Protein AF-A0A380NGX8-F1 (afdb_monomer)

Mean predicted aligned error: 7.89 Å

Foldseek 3Di:
DDDDADPVRDPDPPQPDDPDQVSLVVVLQVLCLVCLVCVVVVVCVLCVNCVLVLLLVLLVLQVDDAAFEEEEEQCFLVSSVVSNCVVHVRYAYEYEHQHPSRLVNNCVVCVVVVRVVRYDYYHDDLLDDPAAFQQGLEYEYEAPQLSHSDNLSSLLSRLRNHHAQGKYKYKHFAQFDDPPVNVVVVCCLVPVQQVVLVVDPSNVNSVCPSSSRVPDDHPVVSQVSLVVSPFPPWDWDAPPRRRMIMIMGGNHDD

Structure (mmCIF, N/CA/C/O backbone):
data_AF-A0A380NGX8-F1
#
_entry.id   AF-A0A380NGX8-F1
#
loop_
_atom_site.group_PDB
_atom_site.id
_atom_site.type_symbol
_atom_site.label_atom_id
_atom_site.label_alt_id
_atom_site.label_comp_id
_atom_site.label_asym_id
_atom_site.label_entity_id
_atom_site.label_seq_id
_atom_site.pdbx_PDB_ins_code
_atom_site.Cartn_x
_atom_site.Cartn_y
_atom_site.Cartn_z
_atom_site.occupancy
_atom_site.B_iso_or_equiv
_atom_site.auth_seq_id
_atom_site.auth_comp_id
_atom_site.auth_asym_id
_atom_site.auth_atom_id
_atom_site.pdbx_PDB_model_num
ATOM 1 N N . MET A 1 1 ? -4.562 -2.027 -31.105 1.00 42.34 1 MET A N 1
ATOM 2 C CA . MET A 1 1 ? -3.102 -1.914 -31.342 1.00 42.34 1 MET A CA 1
ATOM 3 C C . MET A 1 1 ? -2.850 -1.505 -32.795 1.00 42.34 1 MET A C 1
ATOM 5 O O . MET A 1 1 ? -3.085 -2.309 -33.686 1.00 42.34 1 MET A O 1
ATOM 9 N N . ARG A 1 2 ? -2.456 -0.256 -33.082 1.00 28.25 2 ARG A N 1
ATOM 10 C CA . ARG A 1 2 ? -2.053 0.148 -34.446 1.00 28.25 2 ARG A CA 1
ATOM 11 C C . ARG A 1 2 ? -0.558 0.434 -34.462 1.00 28.25 2 ARG A C 1
ATOM 13 O O . ARG A 1 2 ? -0.107 1.405 -33.869 1.00 28.25 2 ARG A O 1
ATOM 20 N N . VAL A 1 3 ? 0.187 -0.416 -35.160 1.00 34.78 3 VAL A N 1
ATOM 21 C CA . VAL A 1 3 ? 1.610 -0.219 -35.437 1.00 34.78 3 VAL A CA 1
ATOM 22 C C . VAL A 1 3 ? 1.720 0.756 -36.609 1.00 34.78 3 VAL A C 1
ATOM 24 O O . VAL A 1 3 ? 1.365 0.406 -37.732 1.00 34.78 3 VAL A O 1
ATOM 27 N N . LYS A 1 4 ? 2.194 1.982 -36.373 1.00 31.06 4 LYS A N 1
ATOM 28 C CA . LYS A 1 4 ? 2.715 2.837 -37.450 1.00 31.06 4 LYS A CA 1
ATOM 29 C C . LYS A 1 4 ? 4.237 2.720 -37.460 1.00 31.06 4 LYS A C 1
ATOM 31 O O . LYS A 1 4 ? 4.874 2.980 -36.442 1.00 31.06 4 LYS A O 1
ATOM 36 N N . LYS A 1 5 ? 4.788 2.297 -38.599 1.00 28.38 5 LYS A N 1
ATOM 37 C CA . LYS A 1 5 ? 6.220 2.391 -38.908 1.00 28.38 5 LYS A CA 1
ATOM 38 C C . LYS A 1 5 ? 6.525 3.828 -39.339 1.00 28.38 5 LYS A C 1
ATOM 40 O O . LYS A 1 5 ? 5.707 4.430 -40.036 1.00 28.38 5 LYS A O 1
ATOM 45 N N . ASP A 1 6 ? 7.654 4.372 -38.905 1.00 38.38 6 ASP A N 1
ATOM 46 C CA . ASP A 1 6 ? 8.224 5.582 -39.496 1.00 38.38 6 ASP A CA 1
ATOM 47 C C . ASP A 1 6 ? 8.857 5.255 -40.862 1.00 38.38 6 ASP A C 1
ATOM 49 O O . ASP A 1 6 ? 9.043 4.088 -41.220 1.00 38.38 6 ASP A O 1
ATOM 53 N N . MET A 1 7 ? 9.115 6.291 -41.667 1.00 40.31 7 MET A N 1
ATOM 54 C CA . MET A 1 7 ? 9.531 6.137 -43.070 1.00 40.31 7 MET A CA 1
ATOM 55 C C . MET A 1 7 ? 10.942 5.546 -43.249 1.00 40.31 7 MET A C 1
ATOM 57 O O . MET A 1 7 ? 11.280 5.160 -44.363 1.00 40.31 7 MET A O 1
ATOM 61 N N . ASP A 1 8 ? 11.705 5.380 -42.162 1.00 39.06 8 ASP A N 1
ATOM 62 C CA . ASP A 1 8 ? 13.088 4.882 -42.182 1.00 39.06 8 ASP A CA 1
ATOM 63 C C . ASP A 1 8 ? 13.246 3.464 -41.596 1.00 39.06 8 ASP A C 1
ATOM 65 O O . ASP A 1 8 ? 14.358 2.948 -41.494 1.00 39.06 8 ASP A O 1
ATOM 69 N N . GLY A 1 9 ? 12.151 2.799 -41.202 1.00 36.56 9 GLY A N 1
ATOM 70 C CA . GLY A 1 9 ? 12.186 1.404 -40.740 1.00 36.56 9 GLY A CA 1
ATOM 71 C C . GLY A 1 9 ? 12.920 1.175 -39.412 1.00 36.56 9 GLY A C 1
ATOM 72 O O . GLY A 1 9 ? 13.161 0.022 -39.042 1.00 36.56 9 GLY A O 1
ATOM 73 N N . ASN A 1 10 ? 13.240 2.237 -38.670 1.00 30.58 10 ASN A N 1
ATOM 74 C CA . ASN A 1 10 ? 13.849 2.139 -37.352 1.00 30.58 10 ASN A CA 1
ATOM 75 C C . ASN A 1 10 ? 12.764 1.960 -36.287 1.00 30.58 10 ASN A C 1
ATOM 77 O O . ASN A 1 10 ? 11.750 2.646 -36.261 1.00 30.58 10 ASN A O 1
ATOM 81 N N . THR A 1 11 ? 12.967 1.023 -35.357 1.00 32.09 11 THR A N 1
ATOM 82 C CA . THR A 1 11 ? 12.031 0.832 -34.238 1.00 32.09 11 THR A CA 1
ATOM 83 C C . THR A 1 11 ? 12.257 1.937 -33.207 1.00 32.09 11 THR A C 1
ATOM 85 O O . THR A 1 11 ? 12.932 1.746 -32.195 1.00 32.09 11 THR A O 1
ATOM 88 N N . THR A 1 12 ? 11.734 3.129 -33.486 1.00 33.53 12 THR A N 1
ATOM 89 C CA . THR A 1 12 ? 11.674 4.238 -32.534 1.00 33.53 12 THR A CA 1
ATOM 90 C C . THR A 1 12 ? 10.955 3.753 -31.269 1.00 33.53 12 THR A C 1
ATOM 92 O O . THR A 1 12 ? 9.916 3.100 -31.380 1.00 33.53 12 THR A O 1
ATOM 95 N N . ARG A 1 13 ? 11.515 4.019 -30.070 1.00 44.06 13 ARG A N 1
ATOM 96 C CA . ARG A 1 13 ? 10.903 3.709 -28.755 1.00 44.06 13 ARG A CA 1
ATOM 97 C C . ARG A 1 13 ? 9.461 4.232 -28.751 1.00 44.06 13 ARG A C 1
ATOM 99 O O . ARG A 1 13 ? 9.234 5.406 -28.472 1.00 44.06 13 ARG A O 1
ATOM 106 N N . GLN A 1 14 ? 8.490 3.384 -29.082 1.00 40.91 14 GLN A N 1
ATOM 107 C CA . GLN A 1 14 ? 7.085 3.758 -29.027 1.00 40.91 14 GLN A CA 1
ATOM 108 C C . GLN A 1 14 ? 6.714 3.863 -27.553 1.00 40.91 14 GLN A C 1
ATOM 110 O O . GLN A 1 14 ? 6.656 2.866 -26.837 1.00 40.91 14 GLN A O 1
ATOM 115 N N . SER A 1 15 ? 6.499 5.089 -27.081 1.00 46.56 15 SER A N 1
ATOM 116 C CA . SER A 1 15 ? 5.863 5.323 -25.789 1.00 46.56 15 SER A CA 1
ATOM 117 C C . SER A 1 15 ? 4.512 4.595 -25.778 1.00 46.56 15 SER A C 1
ATOM 119 O O . SER A 1 15 ? 3.696 4.840 -26.665 1.00 46.56 15 SER A O 1
ATOM 121 N N . LEU A 1 16 ? 4.285 3.704 -24.807 1.00 58.69 16 LEU A N 1
ATOM 122 C CA . LEU A 1 16 ? 3.049 2.922 -24.651 1.00 58.69 16 LEU A CA 1
ATOM 123 C C . LEU A 1 16 ? 1.862 3.848 -24.340 1.00 58.69 16 LEU A C 1
ATOM 125 O O . LEU A 1 16 ? 1.558 4.054 -23.173 1.00 58.69 16 LEU A O 1
ATOM 129 N N . GLN A 1 17 ? 1.244 4.504 -25.316 1.00 59.59 17 GLN A N 1
ATOM 130 C CA . GLN A 1 17 ? 0.091 5.377 -25.062 1.00 59.59 17 GLN A CA 1
ATOM 131 C C . GLN A 1 17 ? -1.192 4.539 -24.998 1.00 59.59 17 GLN A C 1
ATOM 133 O O . GLN A 1 17 ? -1.495 3.820 -25.947 1.00 59.59 17 GLN A O 1
ATOM 138 N N . PHE A 1 18 ? -1.927 4.632 -23.886 1.00 70.94 18 PHE A N 1
ATOM 139 C CA . PHE A 1 18 ? -3.257 4.030 -23.736 1.00 70.94 18 PHE A CA 1
ATOM 140 C C . PHE A 1 18 ? -4.311 5.079 -24.062 1.00 70.94 18 PHE A C 1
ATOM 142 O O . PHE A 1 18 ? -4.169 6.235 -23.658 1.00 70.94 18 PHE A O 1
ATOM 149 N N . THR A 1 19 ? -5.350 4.692 -24.796 1.00 70.44 19 THR A N 1
ATOM 150 C CA . THR A 1 19 ? -6.418 5.617 -25.191 1.00 70.44 19 THR A CA 1
ATOM 151 C C . THR A 1 19 ? -7.544 5.695 -24.160 1.00 70.44 19 THR A C 1
ATOM 153 O O . THR A 1 19 ? -8.318 6.647 -24.192 1.00 70.44 19 THR A O 1
ATOM 156 N N . ASN A 1 20 ? -7.627 4.737 -23.226 1.00 78.19 20 ASN A N 1
ATOM 157 C CA . ASN A 1 20 ? -8.599 4.710 -22.126 1.00 78.19 20 ASN A CA 1
ATOM 158 C C . ASN A 1 20 ? -8.126 3.827 -20.942 1.00 78.19 20 ASN A C 1
ATOM 160 O O . ASN A 1 20 ? -7.087 3.167 -21.028 1.00 78.19 20 ASN A O 1
ATOM 164 N N . HIS A 1 21 ? -8.886 3.827 -19.835 1.00 77.94 21 HIS A N 1
ATOM 165 C CA . HIS A 1 21 ? -8.575 3.066 -18.613 1.00 77.94 21 HIS A CA 1
ATOM 166 C C . HIS A 1 21 ? -8.603 1.543 -18.820 1.00 77.94 21 HIS A C 1
ATOM 168 O O . HIS A 1 21 ? -7.659 0.874 -18.404 1.00 77.94 21 HIS A O 1
ATOM 174 N N . ALA A 1 22 ? -9.603 1.012 -19.531 1.00 72.81 22 ALA A N 1
ATOM 175 C CA . ALA A 1 22 ? -9.745 -0.427 -19.771 1.00 72.81 22 ALA A CA 1
ATOM 176 C C . ALA A 1 22 ? -8.555 -1.007 -20.559 1.00 72.81 22 ALA A C 1
ATOM 178 O O . ALA A 1 22 ? -8.059 -2.089 -20.258 1.00 72.81 22 ALA A O 1
ATOM 179 N N . GLU A 1 23 ? -8.026 -0.261 -21.535 1.00 77.06 23 GLU A N 1
ATOM 180 C CA . GLU A 1 23 ? -6.809 -0.657 -22.253 1.00 77.06 23 GLU A CA 1
ATOM 181 C C . GLU A 1 23 ? -5.588 -0.754 -21.331 1.00 77.06 23 GLU A C 1
ATOM 183 O O . GLU A 1 23 ? -4.744 -1.634 -21.520 1.00 77.06 23 GLU A O 1
ATOM 188 N N . LYS A 1 24 ? -5.479 0.141 -20.340 1.00 76.81 24 LYS A N 1
ATOM 189 C CA . LYS A 1 24 ? -4.392 0.110 -19.357 1.00 76.81 24 LYS A CA 1
ATOM 190 C C . LYS A 1 24 ? -4.545 -1.086 -18.416 1.00 76.81 24 LYS A C 1
ATOM 192 O O . LYS A 1 24 ? -3.556 -1.774 -18.190 1.00 76.81 24 LYS A O 1
ATOM 197 N N . GLU A 1 25 ? -5.750 -1.345 -17.909 1.00 73.62 25 GLU A N 1
ATOM 198 C CA . GLU A 1 25 ? -6.045 -2.484 -17.023 1.00 73.62 25 GLU A CA 1
ATOM 199 C C . GLU A 1 25 ? -5.664 -3.814 -17.674 1.00 73.62 25 GLU A C 1
ATOM 201 O O . GLU A 1 25 ? -4.831 -4.541 -17.136 1.00 73.62 25 GLU A O 1
ATOM 206 N N . VAL A 1 26 ? -6.180 -4.082 -18.879 1.00 74.75 26 VAL A N 1
ATOM 207 C CA . VAL A 1 26 ? -5.909 -5.326 -19.621 1.00 74.75 26 VAL A CA 1
ATOM 208 C C . VAL A 1 26 ? -4.412 -5.507 -19.886 1.00 74.75 26 VAL A C 1
ATOM 210 O O . VAL A 1 26 ? -3.875 -6.609 -19.765 1.00 74.75 26 VAL A O 1
ATOM 213 N N . PHE A 1 27 ? -3.708 -4.426 -20.235 1.00 78.00 27 PHE A N 1
ATOM 214 C CA . PHE A 1 27 ? -2.264 -4.479 -20.452 1.00 78.00 27 PHE A CA 1
ATOM 215 C C . PHE A 1 27 ? -1.500 -4.804 -19.164 1.00 78.00 27 PHE A C 1
ATOM 217 O O . PHE A 1 27 ? -0.620 -5.665 -19.168 1.00 78.00 27 PHE A O 1
ATOM 224 N N . VAL A 1 28 ? -1.831 -4.117 -18.069 1.00 71.38 28 VAL A N 1
ATOM 225 C CA . VAL A 1 28 ? -1.199 -4.315 -16.762 1.00 71.38 28 VAL A CA 1
ATOM 226 C C . VAL A 1 28 ? -1.439 -5.743 -16.265 1.00 71.38 28 VAL A C 1
ATOM 228 O O . VAL A 1 28 ? -0.487 -6.379 -15.814 1.00 71.38 28 VAL A O 1
ATOM 231 N N . GLN A 1 29 ? -2.651 -6.280 -16.440 1.00 69.44 29 GLN A N 1
ATOM 232 C CA . GLN A 1 29 ? -2.968 -7.680 -16.141 1.00 69.44 29 GLN A CA 1
ATOM 233 C C . GLN A 1 29 ? -2.038 -8.637 -16.876 1.00 69.44 29 GLN A C 1
ATOM 235 O O . GLN A 1 29 ? -1.355 -9.439 -16.246 1.00 69.44 29 GLN A O 1
ATOM 240 N N . GLY A 1 30 ? -1.928 -8.487 -18.198 1.00 67.19 30 GLY A N 1
ATOM 241 C CA . GLY A 1 30 ? -1.080 -9.352 -19.016 1.00 67.19 30 GLY A CA 1
ATOM 242 C C . GLY A 1 30 ? 0.399 -9.317 -18.618 1.00 67.19 30 GLY A C 1
ATOM 243 O O . GLY A 1 30 ? 1.061 -10.354 -18.644 1.00 67.19 30 GLY A O 1
ATOM 244 N N . VAL A 1 31 ? 0.921 -8.151 -18.215 1.00 68.44 31 VAL A N 1
ATOM 245 C CA . VAL A 1 31 ? 2.298 -8.032 -17.706 1.00 68.44 31 VAL A CA 1
ATOM 246 C C . VAL A 1 31 ? 2.466 -8.840 -16.419 1.00 68.44 31 VAL A C 1
ATOM 248 O O . VAL A 1 31 ? 3.409 -9.624 -16.312 1.00 68.44 31 VAL A O 1
ATOM 251 N N . PHE A 1 32 ? 1.556 -8.680 -15.455 1.00 66.12 32 PHE A N 1
ATOM 252 C CA . PHE A 1 32 ? 1.679 -9.322 -14.147 1.00 66.12 32 PHE A CA 1
ATOM 253 C C . PHE A 1 32 ? 1.454 -10.838 -14.188 1.00 66.12 32 PHE A C 1
ATOM 255 O O . PHE A 1 32 ? 2.245 -11.567 -13.585 1.00 66.12 32 PHE A O 1
ATOM 262 N N . SER A 1 33 ? 0.495 -11.327 -14.979 1.00 67.12 33 SER A N 1
ATOM 263 C CA . SER A 1 33 ? 0.278 -12.767 -15.175 1.00 67.12 33 SER A CA 1
ATOM 264 C C . SER A 1 33 ? 1.519 -13.472 -15.749 1.00 67.12 33 SER A C 1
ATOM 266 O O . SER A 1 33 ? 1.791 -14.624 -15.412 1.00 67.12 33 SER A O 1
ATOM 268 N N . HIS A 1 34 ? 2.320 -12.791 -16.580 1.00 64.88 34 HIS A N 1
ATOM 269 C CA . HIS A 1 34 ? 3.532 -13.372 -17.171 1.00 64.88 34 HIS A CA 1
ATOM 270 C C . HIS A 1 34 ? 4.723 -13.412 -16.196 1.00 64.88 34 HIS A C 1
ATOM 272 O O . HIS A 1 34 ? 5.494 -14.375 -16.199 1.00 64.88 34 HIS A O 1
ATOM 278 N N . ILE A 1 35 ? 4.860 -12.400 -15.330 1.00 65.25 35 ILE A N 1
ATOM 279 C CA . ILE A 1 35 ? 6.038 -12.248 -14.459 1.00 65.25 35 ILE A CA 1
ATOM 280 C C . ILE A 1 35 ? 5.866 -12.778 -13.043 1.00 65.25 35 ILE A C 1
ATOM 282 O O . ILE A 1 35 ? 6.865 -12.845 -12.329 1.00 65.25 35 ILE A O 1
ATOM 286 N N . ALA A 1 36 ? 4.658 -13.170 -12.628 1.00 62.22 36 ALA A N 1
ATOM 287 C CA . ALA A 1 36 ? 4.346 -13.556 -11.247 1.00 62.22 36 ALA A CA 1
ATOM 288 C C . ALA A 1 36 ? 5.400 -14.486 -10.605 1.00 62.22 36 ALA A C 1
ATOM 290 O O . ALA A 1 36 ? 5.815 -14.266 -9.470 1.00 62.22 36 ALA A O 1
ATOM 291 N N . LYS A 1 37 ? 5.925 -15.468 -11.358 1.00 63.38 37 LYS A N 1
ATOM 292 C CA . LYS A 1 37 ? 6.941 -16.426 -10.872 1.00 63.38 37 LYS A CA 1
ATOM 293 C C . LYS A 1 37 ? 8.317 -15.820 -10.566 1.00 63.38 37 LYS A C 1
ATOM 295 O O . LYS A 1 37 ? 9.030 -16.347 -9.720 1.00 63.38 37 LYS A O 1
ATOM 300 N N . HIS A 1 38 ? 8.719 -14.759 -11.264 1.00 64.56 38 HIS A N 1
ATOM 301 C CA . HIS A 1 38 ? 10.054 -14.149 -11.135 1.00 64.56 38 HIS A CA 1
ATOM 302 C C . HIS A 1 38 ? 10.003 -12.723 -10.571 1.00 64.56 38 HIS A C 1
ATOM 304 O O . HIS A 1 38 ? 11.049 -12.116 -10.335 1.00 64.56 38 HIS A O 1
ATOM 310 N N . TYR A 1 39 ? 8.797 -12.203 -10.339 1.00 65.69 39 TYR A N 1
ATOM 311 C CA . TYR A 1 39 ? 8.527 -10.834 -9.923 1.00 65.69 39 TYR A CA 1
ATOM 312 C C . TYR A 1 39 ? 9.307 -10.430 -8.670 1.00 65.69 39 TYR A C 1
ATOM 314 O O . TYR A 1 39 ? 10.017 -9.425 -8.681 1.00 65.69 39 TYR A O 1
ATOM 322 N N . ASP A 1 40 ? 9.243 -11.247 -7.618 1.00 65.06 40 ASP A N 1
ATOM 323 C CA . ASP A 1 40 ? 9.892 -10.930 -6.343 1.00 65.06 40 ASP A CA 1
ATOM 324 C C . ASP A 1 40 ? 11.417 -10.960 -6.448 1.00 65.06 40 ASP A C 1
ATOM 326 O O . ASP A 1 40 ? 12.087 -10.063 -5.941 1.00 65.06 40 ASP A O 1
ATOM 330 N N . LEU A 1 41 ? 11.975 -11.939 -7.170 1.00 58.50 41 LEU A N 1
ATOM 331 C CA . LEU A 1 41 ? 13.417 -12.020 -7.411 1.00 58.50 41 LEU A CA 1
ATOM 332 C C . LEU A 1 41 ? 13.910 -10.784 -8.172 1.00 58.50 41 LEU A C 1
ATOM 334 O O . LEU A 1 41 ? 14.935 -10.201 -7.821 1.00 58.50 41 LEU A O 1
ATOM 338 N N . MET A 1 42 ? 13.167 -10.367 -9.198 1.00 64.94 42 MET A N 1
ATOM 339 C CA . MET A 1 42 ? 13.481 -9.163 -9.956 1.00 64.94 42 MET A CA 1
ATOM 340 C C . MET A 1 42 ? 13.395 -7.917 -9.081 1.00 64.94 42 MET A C 1
ATOM 342 O O . MET A 1 42 ? 14.331 -7.125 -9.079 1.00 64.94 42 MET A O 1
ATOM 346 N N . ASN A 1 43 ? 12.321 -7.756 -8.310 1.00 68.12 43 ASN A N 1
ATOM 347 C CA . ASN A 1 43 ? 12.164 -6.606 -7.429 1.00 68.12 43 ASN A CA 1
ATOM 348 C C . ASN A 1 43 ? 13.293 -6.524 -6.409 1.00 68.12 43 ASN A C 1
ATOM 350 O O . ASN A 1 43 ? 13.919 -5.474 -6.324 1.00 68.12 43 ASN A O 1
ATOM 354 N N . SER A 1 44 ? 13.610 -7.622 -5.719 1.00 63.88 44 SER A N 1
ATOM 355 C CA . SER A 1 44 ? 14.699 -7.656 -4.744 1.00 63.88 44 SER A CA 1
ATOM 356 C C . SER A 1 44 ? 16.063 -7.357 -5.372 1.00 63.88 44 SER A C 1
ATOM 358 O O . SER A 1 44 ? 16.865 -6.648 -4.771 1.00 63.88 44 SER A O 1
ATOM 360 N N . LEU A 1 45 ? 16.342 -7.826 -6.592 1.00 60.72 45 LEU A N 1
ATOM 361 C CA . LEU A 1 45 ? 17.587 -7.485 -7.289 1.00 60.72 45 LEU A CA 1
ATOM 362 C C . LEU A 1 45 ? 17.635 -6.004 -7.695 1.00 60.72 45 LEU A C 1
ATOM 364 O O . LEU A 1 45 ? 18.654 -5.345 -7.497 1.00 60.72 45 LEU A O 1
ATOM 368 N N . LEU A 1 46 ? 16.538 -5.465 -8.234 1.00 65.38 46 LEU A N 1
ATOM 369 C CA . LEU A 1 46 ? 16.448 -4.066 -8.665 1.00 65.38 46 LEU A CA 1
ATOM 370 C C . LEU A 1 46 ? 16.463 -3.081 -7.493 1.00 65.38 46 LEU A C 1
ATOM 372 O O . LEU A 1 46 ? 16.964 -1.965 -7.629 1.00 65.38 46 LEU A O 1
ATOM 376 N N . SER A 1 47 ? 15.941 -3.489 -6.339 1.00 66.19 47 SER A N 1
ATOM 377 C CA . SER A 1 47 ? 15.971 -2.713 -5.102 1.00 66.19 47 SER A CA 1
ATOM 378 C C . SER A 1 47 ? 17.231 -2.939 -4.271 1.00 66.19 47 SER A C 1
ATOM 380 O O . SER A 1 47 ? 17.320 -2.377 -3.180 1.00 66.19 47 SER A O 1
ATOM 382 N N . PHE A 1 48 ? 18.176 -3.776 -4.723 1.00 67.00 48 PHE A N 1
ATOM 383 C CA . PHE A 1 48 ? 19.324 -4.225 -3.924 1.00 67.00 48 PHE A CA 1
ATOM 384 C C . PHE A 1 48 ? 18.907 -4.719 -2.523 1.00 67.00 48 PHE A C 1
ATOM 386 O O . PHE A 1 48 ? 19.525 -4.373 -1.522 1.00 67.00 48 PHE A O 1
ATOM 393 N N . HIS A 1 49 ? 17.816 -5.488 -2.452 1.00 75.38 49 HIS A N 1
ATOM 394 C CA . HIS A 1 49 ? 17.180 -6.025 -1.240 1.00 75.38 49 HIS A CA 1
ATOM 395 C C . HIS A 1 49 ? 16.618 -4.992 -0.245 1.00 75.38 49 HIS A C 1
ATOM 397 O O . HIS A 1 49 ? 16.157 -5.357 0.839 1.00 75.38 49 HIS A O 1
ATOM 403 N N . GLN A 1 50 ? 16.566 -3.704 -0.604 1.00 83.56 50 GLN A N 1
ATOM 404 C CA . GLN A 1 50 ? 15.979 -2.678 0.267 1.00 83.56 50 GLN A CA 1
ATOM 405 C C . GLN A 1 50 ? 14.450 -2.715 0.340 1.00 83.56 50 GLN A C 1
ATOM 407 O O . GLN A 1 50 ? 13.861 -2.075 1.209 1.00 83.56 50 GLN A O 1
ATOM 412 N N . ASP A 1 51 ? 13.798 -3.505 -0.504 1.00 83.25 51 ASP A N 1
ATOM 413 C CA . ASP A 1 51 ? 12.352 -3.681 -0.531 1.00 83.25 51 ASP A CA 1
ATOM 414 C C . ASP A 1 51 ? 11.798 -4.268 0.774 1.00 83.25 51 ASP A C 1
ATOM 416 O O . ASP A 1 51 ? 10.718 -3.872 1.214 1.00 83.25 51 ASP A O 1
ATOM 420 N N . ALA A 1 52 ? 12.561 -5.128 1.458 1.00 88.62 52 ALA A N 1
ATOM 421 C CA . ALA A 1 52 ? 12.202 -5.607 2.793 1.00 88.62 52 ALA A CA 1
ATOM 422 C C . ALA A 1 52 ? 12.168 -4.469 3.827 1.00 88.62 52 ALA A C 1
ATOM 424 O O . ALA A 1 52 ? 11.228 -4.371 4.617 1.00 88.62 52 ALA A O 1
ATOM 425 N N . TYR A 1 53 ? 13.160 -3.573 3.788 1.00 94.12 53 TYR A N 1
ATOM 426 C CA . TYR A 1 53 ? 13.202 -2.393 4.652 1.00 94.12 53 TYR A CA 1
ATOM 427 C C . TYR A 1 53 ? 12.031 -1.445 4.366 1.00 94.12 53 TYR A C 1
ATOM 429 O O . TYR A 1 53 ? 11.385 -0.973 5.301 1.00 94.12 53 TYR A O 1
ATOM 437 N N . TRP A 1 54 ? 11.730 -1.196 3.089 1.00 96.12 54 TRP A N 1
ATOM 438 C CA . TRP A 1 54 ? 10.637 -0.308 2.693 1.00 96.12 54 TRP A CA 1
ATOM 439 C C . TRP A 1 54 ? 9.272 -0.823 3.149 1.00 96.12 54 TRP A C 1
ATOM 441 O O . TRP A 1 54 ? 8.495 -0.052 3.709 1.00 96.12 54 TRP A O 1
ATOM 451 N N . ARG A 1 55 ? 8.997 -2.124 2.971 1.00 97.25 55 ARG A N 1
ATOM 452 C CA . ARG A 1 55 ? 7.755 -2.754 3.449 1.00 97.25 55 ARG A CA 1
ATOM 453 C C . ARG A 1 55 ? 7.630 -2.675 4.964 1.00 97.25 55 ARG A C 1
ATOM 455 O O . ARG A 1 55 ? 6.584 -2.264 5.452 1.00 97.25 55 ARG A O 1
ATOM 462 N N . ARG A 1 56 ? 8.703 -2.989 5.698 1.00 97.69 56 ARG A N 1
ATOM 463 C CA . ARG A 1 56 ? 8.717 -2.885 7.162 1.00 97.69 56 ARG A CA 1
ATOM 464 C C . ARG A 1 56 ? 8.355 -1.476 7.624 1.00 97.69 56 ARG A C 1
ATOM 466 O O . ARG A 1 56 ? 7.446 -1.323 8.432 1.00 97.69 56 ARG A O 1
ATOM 473 N N . PHE A 1 57 ? 9.025 -0.464 7.068 1.00 98.38 57 PHE A N 1
ATOM 474 C CA . PHE A 1 57 ? 8.765 0.936 7.401 1.00 98.38 57 PHE A CA 1
ATOM 475 C C . PHE A 1 57 ? 7.326 1.347 7.065 1.00 98.38 57 PHE A C 1
ATOM 477 O O . PHE A 1 57 ? 6.702 2.063 7.839 1.00 98.38 57 PHE A O 1
ATOM 484 N N . ALA A 1 58 ? 6.784 0.902 5.927 1.00 98.56 58 ALA A N 1
ATOM 485 C CA . ALA A 1 58 ? 5.399 1.185 5.559 1.00 98.56 58 ALA A CA 1
ATOM 486 C C . ALA A 1 58 ? 4.406 0.589 6.570 1.00 98.56 58 ALA A C 1
ATOM 488 O O . ALA A 1 58 ? 3.522 1.299 7.041 1.00 98.56 58 ALA A O 1
ATOM 489 N N . VAL A 1 59 ? 4.592 -0.673 6.966 1.00 98.69 59 VAL A N 1
ATOM 490 C CA . VAL A 1 59 ? 3.735 -1.333 7.964 1.00 98.69 59 VAL A CA 1
ATOM 491 C C . VAL A 1 59 ? 3.810 -0.629 9.324 1.00 98.69 59 VAL A C 1
ATOM 493 O O . VAL A 1 59 ? 2.778 -0.400 9.948 1.00 98.69 59 VAL A O 1
ATOM 496 N N . GLU A 1 60 ? 4.993 -0.183 9.754 1.00 98.38 60 GLU A N 1
ATOM 497 C CA . GLU A 1 60 ? 5.157 0.575 11.005 1.00 98.38 60 GLU A CA 1
ATOM 498 C C . GLU A 1 60 ? 4.324 1.874 11.021 1.00 98.38 60 GLU A C 1
ATOM 500 O O . GLU A 1 60 ? 3.890 2.325 12.083 1.00 98.38 60 GLU A O 1
ATOM 505 N N . LYS A 1 61 ? 4.053 2.479 9.854 1.00 98.56 61 LYS A N 1
ATOM 506 C CA . LYS A 1 61 ? 3.224 3.691 9.750 1.00 98.56 61 LYS A CA 1
ATOM 507 C C . LYS A 1 61 ? 1.730 3.451 9.916 1.00 98.56 61 LYS A C 1
ATOM 509 O O . LYS A 1 61 ? 1.022 4.421 10.168 1.00 98.56 61 LYS A O 1
ATOM 514 N N . LEU A 1 62 ? 1.260 2.209 9.822 1.00 98.06 62 LEU A N 1
ATOM 515 C CA . LEU A 1 62 ? -0.140 1.865 10.088 1.00 98.06 62 LEU A CA 1
ATOM 516 C C . LEU A 1 62 ? -0.463 1.862 11.585 1.00 98.06 62 LEU A C 1
ATOM 518 O O . LEU A 1 62 ? -1.635 1.948 11.924 1.00 98.06 62 LEU A O 1
ATOM 522 N N . THR A 1 63 ? 0.554 1.772 12.457 1.00 96.38 63 THR A N 1
ATOM 523 C CA . THR A 1 63 ? 0.409 1.627 13.921 1.00 96.38 63 THR A CA 1
ATOM 524 C C . THR A 1 63 ? -0.569 0.512 14.307 1.00 96.38 63 THR A C 1
ATOM 526 O O . THR A 1 63 ? -1.521 0.728 15.053 1.00 96.38 63 THR A O 1
ATOM 529 N N . LEU A 1 64 ? -0.364 -0.668 13.732 1.00 97.88 64 LEU A N 1
ATOM 530 C CA . LEU A 1 64 ? -1.257 -1.806 13.915 1.00 97.88 64 LEU A CA 1
ATOM 531 C C . LEU A 1 64 ? -1.267 -2.272 15.374 1.00 97.88 64 LEU A C 1
ATOM 533 O O . LEU A 1 64 ? -0.217 -2.379 16.010 1.00 97.88 64 LEU A O 1
ATOM 537 N N . GLU A 1 65 ? -2.455 -2.609 15.861 1.00 98.00 65 GLU A N 1
ATOM 538 C CA . GLU A 1 65 ? -2.676 -3.235 17.160 1.00 98.00 65 GLU A CA 1
ATOM 539 C C . GLU A 1 65 ? -3.162 -4.682 16.973 1.00 98.00 65 GLU A C 1
ATOM 541 O O . GLU A 1 65 ? -3.621 -5.049 15.883 1.00 98.00 65 GLU A O 1
ATOM 546 N N . PRO A 1 66 ? -3.045 -5.536 18.007 1.00 98.19 66 PRO A N 1
ATOM 547 C CA . PRO A 1 66 ? -3.574 -6.892 17.964 1.00 98.19 66 PRO A CA 1
ATOM 548 C C . PRO A 1 66 ? -5.047 -6.947 17.541 1.00 98.19 66 PRO A C 1
ATOM 550 O O . PRO A 1 66 ? -5.848 -6.095 17.910 1.00 98.19 66 PRO A O 1
ATOM 553 N N . ASP A 1 67 ? -5.384 -7.988 16.780 1.00 97.50 67 ASP A N 1
ATOM 554 C CA . ASP A 1 67 ? -6.747 -8.362 16.374 1.00 97.50 67 ASP A CA 1
ATOM 555 C C . ASP A 1 67 ? -7.468 -7.350 15.459 1.00 97.50 67 ASP A C 1
ATOM 557 O O . ASP A 1 67 ? -8.640 -7.538 15.120 1.00 97.50 67 ASP A O 1
ATOM 561 N N . MET A 1 68 ? -6.763 -6.316 14.984 1.00 98.50 68 MET A N 1
ATOM 562 C CA . MET A 1 68 ? -7.271 -5.396 13.965 1.00 98.50 68 MET A CA 1
ATOM 563 C C . MET A 1 68 ? -7.555 -6.098 12.629 1.00 98.50 68 MET A C 1
ATOM 565 O O . MET A 1 68 ? -6.875 -7.047 12.219 1.00 98.50 68 MET A O 1
ATOM 569 N N . ARG A 1 69 ? -8.545 -5.560 11.911 1.00 98.75 69 ARG A N 1
ATOM 570 C CA . ARG A 1 69 ? -8.885 -5.903 10.530 1.00 98.75 69 ARG A CA 1
ATOM 571 C C . ARG A 1 69 ? -8.121 -4.993 9.575 1.00 98.75 69 ARG A C 1
ATOM 573 O O . ARG A 1 69 ? -8.376 -3.790 9.521 1.00 98.75 69 ARG A O 1
ATOM 580 N N . LEU A 1 70 ? -7.217 -5.573 8.796 1.00 98.88 70 LEU A N 1
ATOM 581 C CA . LEU A 1 70 ? -6.374 -4.867 7.834 1.00 98.88 70 LEU A CA 1
ATOM 582 C C . LEU A 1 70 ? -6.764 -5.249 6.404 1.00 98.88 70 LEU A C 1
ATOM 584 O O . LEU A 1 70 ? -6.981 -6.421 6.111 1.00 98.88 70 LEU A O 1
ATOM 588 N N . LEU A 1 71 ? -6.814 -4.266 5.510 1.00 98.94 71 LEU A N 1
ATOM 589 C CA . LEU A 1 71 ? -6.937 -4.497 4.073 1.00 98.94 71 LEU A CA 1
ATOM 590 C C . LEU A 1 71 ? -5.580 -4.286 3.381 1.00 98.94 71 LEU A C 1
ATOM 592 O O . LEU A 1 71 ? -4.995 -3.210 3.498 1.00 98.94 71 LEU A O 1
ATOM 596 N N . ASP A 1 72 ? -5.096 -5.280 2.637 1.00 98.81 72 ASP A N 1
ATOM 597 C CA . ASP A 1 72 ? -3.952 -5.161 1.721 1.00 98.81 72 ASP A CA 1
ATOM 598 C C . ASP A 1 72 ? -4.473 -5.072 0.278 1.00 98.81 72 ASP A C 1
ATOM 600 O O . ASP A 1 72 ? -4.961 -6.055 -0.280 1.00 98.81 72 ASP A O 1
ATOM 604 N N . VAL A 1 73 ? -4.440 -3.872 -0.304 1.00 98.75 73 VAL A N 1
ATOM 605 C CA . VAL A 1 73 ? -4.959 -3.580 -1.647 1.00 98.75 73 VAL A CA 1
ATOM 606 C C . VAL A 1 73 ? -3.861 -3.775 -2.686 1.00 98.75 73 VAL A C 1
ATOM 608 O O . VAL A 1 73 ? -2.787 -3.186 -2.571 1.00 98.75 73 VAL A O 1
ATOM 611 N N . ALA A 1 74 ? -4.173 -4.540 -3.736 1.00 97.12 74 ALA A N 1
ATOM 612 C CA . ALA A 1 74 ? -3.204 -5.034 -4.711 1.00 97.12 74 ALA A CA 1
ATOM 613 C C . ALA A 1 74 ? -2.053 -5.783 -4.014 1.00 97.12 74 ALA A C 1
ATOM 615 O O . ALA A 1 74 ? -0.875 -5.438 -4.149 1.00 97.12 74 AL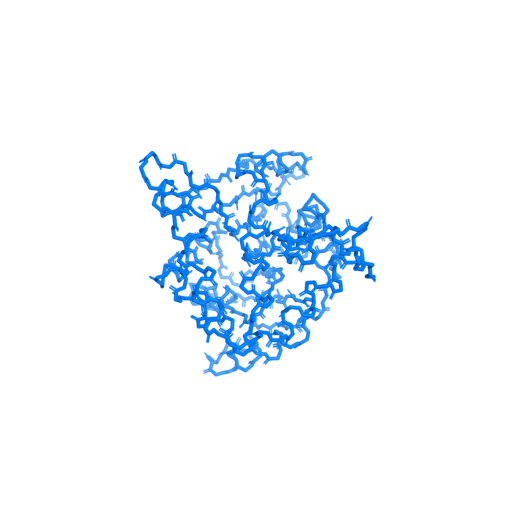A A O 1
ATOM 616 N N . CYS A 1 75 ? -2.423 -6.794 -3.218 1.00 97.19 75 CYS A N 1
ATOM 617 C CA . CYS A 1 75 ? -1.514 -7.532 -2.340 1.00 97.19 75 CYS A CA 1
ATOM 618 C C . CYS A 1 75 ? -0.439 -8.330 -3.099 1.00 97.19 75 CYS A C 1
ATOM 620 O O . CYS A 1 75 ? 0.555 -8.771 -2.505 1.00 97.19 75 CYS A O 1
ATOM 622 N N . GLY A 1 76 ? -0.624 -8.540 -4.405 1.00 94.06 76 GLY A N 1
ATOM 623 C CA . GLY A 1 76 ? 0.267 -9.287 -5.271 1.00 94.06 76 GLY A CA 1
ATOM 624 C C . GLY A 1 76 ? 0.566 -10.669 -4.702 1.00 94.06 76 GLY A C 1
ATOM 625 O O . GLY A 1 76 ? -0.319 -11.446 -4.357 1.00 94.06 76 GLY A O 1
ATOM 626 N N . THR A 1 77 ? 1.855 -10.953 -4.547 1.00 93.88 77 THR A N 1
ATOM 627 C CA . THR A 1 77 ? 2.374 -12.216 -4.018 1.00 93.88 77 THR A CA 1
ATOM 628 C C . THR A 1 77 ? 2.343 -12.310 -2.481 1.00 93.88 77 THR A C 1
ATOM 630 O O . THR A 1 77 ? 2.942 -13.227 -1.914 1.00 93.88 77 THR A O 1
ATOM 633 N N . GLY A 1 78 ? 1.691 -11.370 -1.783 1.00 96.00 78 GLY A N 1
ATOM 634 C CA . GLY A 1 78 ? 1.498 -11.386 -0.325 1.00 96.00 78 GLY A CA 1
ATOM 635 C C . GLY A 1 78 ? 2.704 -10.915 0.496 1.00 96.00 78 GLY A C 1
ATOM 636 O O . GLY A 1 78 ? 2.794 -11.187 1.694 1.00 96.00 78 GLY A O 1
ATOM 637 N N . MET A 1 79 ? 3.673 -10.225 -0.114 1.00 95.38 79 MET A N 1
ATOM 638 C CA . MET A 1 79 ? 4.902 -9.799 0.575 1.00 95.38 79 MET A CA 1
ATOM 639 C C . MET A 1 79 ? 4.661 -8.723 1.643 1.00 95.38 79 MET A C 1
ATOM 641 O O . MET A 1 79 ? 5.325 -8.744 2.682 1.00 95.38 79 MET A O 1
ATOM 645 N N . LEU A 1 80 ? 3.740 -7.784 1.401 1.00 97.81 80 LEU A N 1
ATOM 646 C CA . LEU A 1 80 ? 3.366 -6.766 2.386 1.00 97.81 80 LEU A CA 1
ATOM 647 C C . LEU A 1 80 ? 2.464 -7.369 3.475 1.00 97.81 80 LEU A C 1
ATOM 649 O O . LEU A 1 80 ? 2.756 -7.195 4.655 1.00 97.81 80 LEU A O 1
ATOM 653 N N . THR A 1 81 ? 1.471 -8.176 3.085 1.00 98.50 81 THR A N 1
ATOM 654 C CA . THR A 1 81 ? 0.648 -9.006 3.985 1.00 98.50 81 THR A CA 1
ATOM 655 C C . THR A 1 81 ? 1.502 -9.786 4.993 1.00 98.50 81 THR A C 1
ATOM 657 O O . THR A 1 81 ? 1.303 -9.694 6.205 1.00 98.50 81 THR A O 1
ATOM 660 N N . LYS A 1 82 ? 2.507 -10.527 4.505 1.00 98.12 82 LYS A N 1
ATOM 661 C CA . LYS A 1 82 ? 3.424 -11.310 5.343 1.00 98.12 82 LYS A CA 1
ATOM 662 C C . LYS A 1 82 ? 4.211 -10.432 6.314 1.00 98.12 82 LYS A C 1
ATOM 664 O O . LYS A 1 82 ? 4.435 -10.832 7.452 1.00 98.12 82 LYS A O 1
ATOM 669 N N . GLU A 1 83 ? 4.646 -9.254 5.875 1.00 98.31 83 GLU A N 1
ATOM 670 C CA . GLU A 1 83 ? 5.365 -8.311 6.733 1.00 98.31 83 GLU A CA 1
ATOM 671 C C . GLU A 1 83 ? 4.466 -7.754 7.847 1.00 98.31 83 GLU A C 1
ATOM 673 O O . GLU A 1 83 ? 4.920 -7.665 8.986 1.00 98.31 83 GLU A O 1
ATOM 678 N N . ALA A 1 84 ? 3.190 -7.469 7.564 1.00 98.69 84 ALA A N 1
ATOM 679 C CA . ALA A 1 84 ? 2.220 -7.066 8.583 1.00 98.69 84 ALA A CA 1
ATOM 680 C C . ALA A 1 84 ? 2.017 -8.152 9.650 1.00 98.69 84 ALA A C 1
ATOM 682 O O . ALA A 1 84 ? 2.166 -7.872 10.838 1.00 98.69 84 ALA A O 1
ATOM 683 N N . LEU A 1 85 ? 1.802 -9.409 9.243 1.00 98.50 85 LEU A N 1
ATOM 684 C CA . LEU A 1 85 ? 1.664 -10.536 10.179 1.00 98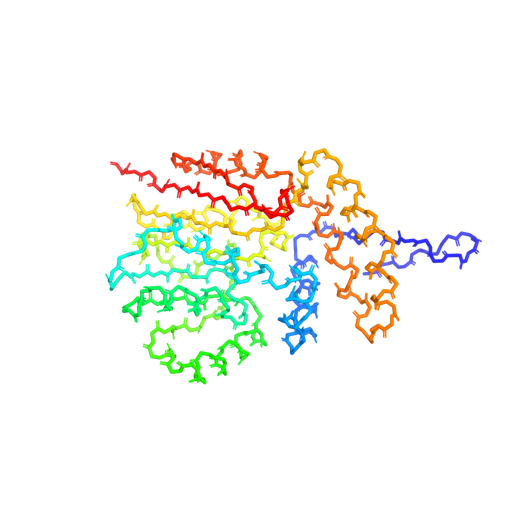.50 85 LEU A CA 1
ATOM 685 C C . LEU A 1 85 ? 2.954 -10.856 10.940 1.00 98.50 85 LEU A C 1
ATOM 687 O O . LEU A 1 85 ? 2.908 -11.327 12.072 1.00 98.50 85 LEU A O 1
ATOM 691 N N . ARG A 1 86 ? 4.124 -10.576 10.356 1.00 97.88 86 ARG A N 1
ATOM 692 C CA . ARG A 1 86 ? 5.402 -10.698 11.067 1.00 97.88 86 ARG A CA 1
ATOM 693 C C . ARG A 1 86 ? 5.500 -9.699 12.224 1.00 97.88 86 ARG A C 1
ATOM 695 O O . ARG A 1 86 ? 6.112 -10.021 13.240 1.00 97.88 86 ARG A O 1
ATOM 702 N N . GLN A 1 87 ? 4.965 -8.488 12.055 1.00 98.19 87 GLN A N 1
ATOM 703 C CA . GLN A 1 87 ? 4.979 -7.453 13.092 1.00 98.19 87 GLN A CA 1
ATOM 704 C C . GLN A 1 87 ? 3.864 -7.658 14.124 1.00 98.19 87 GLN A C 1
ATOM 706 O O . GLN A 1 87 ? 4.122 -7.530 15.318 1.00 98.19 87 GLN A O 1
ATOM 711 N N . VAL A 1 88 ? 2.657 -8.018 13.676 1.00 98.50 88 VAL A N 1
ATOM 712 C CA . VAL A 1 88 ? 1.489 -8.264 14.534 1.00 98.50 88 VAL A CA 1
ATOM 713 C C . VAL A 1 88 ? 0.802 -9.572 14.099 1.00 98.50 88 VAL A C 1
ATOM 715 O O . VAL A 1 88 ? -0.043 -9.567 13.205 1.00 98.50 88 VAL A O 1
ATOM 718 N N . PRO A 1 89 ? 1.141 -10.721 14.716 1.00 97.88 89 PRO A N 1
ATOM 719 C CA . PRO A 1 89 ? 0.666 -12.035 14.262 1.00 97.88 89 PRO A CA 1
ATOM 720 C C . PRO A 1 89 ? -0.838 -12.303 14.393 1.00 97.88 89 PRO A C 1
ATOM 722 O O . PRO A 1 89 ? -1.328 -13.272 13.815 1.00 97.88 89 PRO A O 1
ATOM 725 N N . SER A 1 90 ? -1.566 -11.506 15.180 1.00 98.06 90 SER A N 1
ATOM 726 C CA . SER A 1 90 ? -2.988 -11.745 15.456 1.00 98.06 90 SER A CA 1
ATOM 727 C C . SER A 1 90 ? -3.949 -10.976 14.544 1.00 98.06 90 SER A C 1
ATOM 729 O O . SER A 1 90 ? -5.158 -11.135 14.679 1.00 98.06 90 SER A O 1
ATOM 731 N N . LEU A 1 91 ? -3.428 -10.194 13.591 1.00 98.69 91 LEU A N 1
ATOM 732 C CA . LEU A 1 91 ? -4.242 -9.473 12.611 1.00 98.69 91 LEU A CA 1
ATOM 733 C C . LEU A 1 91 ? -5.157 -10.409 11.816 1.00 98.69 91 LEU A C 1
ATOM 735 O O . LEU A 1 91 ? -4.823 -11.565 11.547 1.00 98.69 91 LEU A O 1
ATOM 739 N N . HIS A 1 92 ? -6.274 -9.850 11.362 1.00 98.56 92 HIS A N 1
ATOM 740 C CA . HIS A 1 92 ? -7.131 -10.444 10.345 1.00 98.56 92 HIS A CA 1
ATOM 741 C C . HIS A 1 92 ? -6.981 -9.642 9.056 1.00 98.56 92 HIS A C 1
ATOM 743 O O . HIS A 1 92 ? -7.329 -8.461 9.030 1.00 98.56 92 HIS A O 1
ATOM 749 N N . ILE A 1 93 ? -6.443 -10.258 8.002 1.00 98.81 93 ILE A N 1
ATOM 750 C CA . ILE A 1 93 ? -6.128 -9.548 6.759 1.00 98.81 93 ILE A CA 1
ATOM 751 C C . ILE A 1 93 ? -7.047 -9.998 5.625 1.00 98.81 93 ILE A C 1
ATOM 753 O O . ILE A 1 93 ? -7.115 -11.183 5.312 1.00 98.81 93 ILE A O 1
ATOM 757 N N . GLU A 1 94 ? -7.706 -9.040 4.980 1.00 98.81 94 GLU A N 1
ATOM 758 C CA . GLU A 1 94 ? -8.248 -9.210 3.629 1.00 98.81 94 GLU A CA 1
ATOM 759 C C . GLU A 1 94 ? -7.160 -8.766 2.647 1.00 98.81 94 GLU A C 1
ATOM 761 O O . GLU A 1 94 ? -6.708 -7.621 2.690 1.00 98.81 94 GLU A O 1
ATOM 766 N N . ALA A 1 95 ? -6.693 -9.672 1.797 1.00 98.62 95 ALA A N 1
ATOM 767 C CA . ALA A 1 95 ? -5.637 -9.423 0.827 1.00 98.62 95 ALA A CA 1
ATOM 768 C C . ALA A 1 95 ? -6.237 -9.517 -0.578 1.00 98.62 95 ALA A C 1
ATOM 770 O O . ALA A 1 95 ? -6.591 -10.598 -1.048 1.00 98.62 95 ALA A O 1
ATOM 771 N N . LEU A 1 96 ? -6.407 -8.359 -1.215 1.00 98.56 96 LEU A N 1
ATOM 772 C CA . LEU A 1 96 ? -7.114 -8.224 -2.482 1.00 98.56 96 LEU A CA 1
ATOM 773 C C . LEU A 1 96 ? -6.136 -7.953 -3.620 1.00 98.56 96 LEU A C 1
ATOM 775 O O . LEU A 1 96 ? -5.324 -7.035 -3.528 1.00 98.56 96 LEU A O 1
ATOM 779 N N . ASP A 1 97 ? -6.254 -8.686 -4.722 1.00 98.00 97 ASP A N 1
ATOM 780 C CA . ASP A 1 97 ? -5.525 -8.402 -5.960 1.00 98.00 97 ASP A CA 1
ATOM 781 C C . ASP A 1 97 ? -6.398 -8.683 -7.184 1.00 98.00 97 ASP A C 1
ATOM 783 O O . ASP A 1 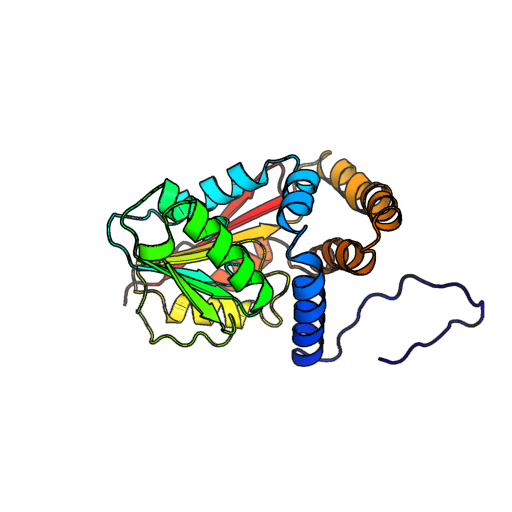97 ? -7.313 -9.498 -7.147 1.00 98.00 97 ASP A O 1
ATOM 787 N N . PHE A 1 98 ? -6.114 -8.005 -8.287 1.00 94.25 98 PHE A N 1
ATOM 788 C CA . PHE A 1 98 ? -6.853 -8.165 -9.535 1.00 94.25 98 PHE A CA 1
ATOM 789 C C . PHE A 1 98 ? -6.329 -9.339 -10.386 1.00 94.25 98 PHE A C 1
ATOM 791 O O . PHE A 1 98 ? -6.979 -9.731 -11.353 1.00 94.25 98 PHE A O 1
ATOM 798 N N . SER A 1 99 ? -5.131 -9.864 -10.085 1.00 93.12 99 SER A N 1
ATOM 799 C CA . SER A 1 99 ? -4.501 -10.975 -10.804 1.00 93.12 99 SER A CA 1
ATOM 800 C C . SER A 1 99 ? -4.656 -12.292 -10.031 1.00 93.12 99 SER A C 1
ATOM 802 O O . SER A 1 99 ? -4.003 -12.483 -8.998 1.00 93.12 99 SER A O 1
ATOM 804 N N . PRO A 1 100 ? -5.419 -13.262 -10.568 1.00 93.12 100 PRO A N 1
ATOM 805 C CA . PRO A 1 100 ? -5.512 -14.604 -9.994 1.00 93.12 100 PRO A CA 1
ATOM 806 C C . PRO A 1 100 ? -4.153 -15.303 -9.883 1.00 93.12 100 PRO A C 1
ATOM 808 O O . PRO A 1 100 ? -3.907 -16.050 -8.938 1.00 93.12 100 PRO A O 1
ATOM 811 N N . GLU A 1 101 ? -3.234 -15.057 -10.824 1.00 90.50 101 GLU A N 1
ATOM 812 C CA . GLU A 1 101 ? -1.897 -15.652 -10.786 1.00 90.50 101 GLU A CA 1
ATOM 813 C C . GLU A 1 101 ? -1.063 -15.126 -9.616 1.00 90.50 101 GLU A C 1
ATOM 815 O O . GLU A 1 101 ? -0.318 -15.895 -9.002 1.00 90.50 101 GLU A O 1
ATOM 820 N N . MET A 1 102 ? -1.187 -13.835 -9.295 1.00 91.00 102 MET A N 1
ATOM 821 C CA . MET A 1 102 ? -0.533 -13.244 -8.129 1.00 91.00 102 MET A CA 1
ATOM 822 C C . MET A 1 102 ? -1.093 -13.814 -6.832 1.00 91.00 102 MET A C 1
ATOM 824 O O . MET A 1 102 ? -0.309 -14.240 -5.983 1.00 91.00 102 MET A O 1
ATOM 828 N N . LEU A 1 103 ? -2.422 -13.912 -6.725 1.00 96.44 103 LEU A N 1
ATOM 829 C CA . LEU A 1 103 ? -3.090 -14.520 -5.573 1.00 96.44 103 LEU A CA 1
ATOM 830 C C . LEU A 1 103 ? -2.665 -15.974 -5.376 1.00 96.44 103 LEU A C 1
ATOM 832 O O . LEU A 1 103 ? -2.320 -16.347 -4.261 1.00 96.44 103 LEU A O 1
ATOM 836 N N . ALA A 1 104 ? 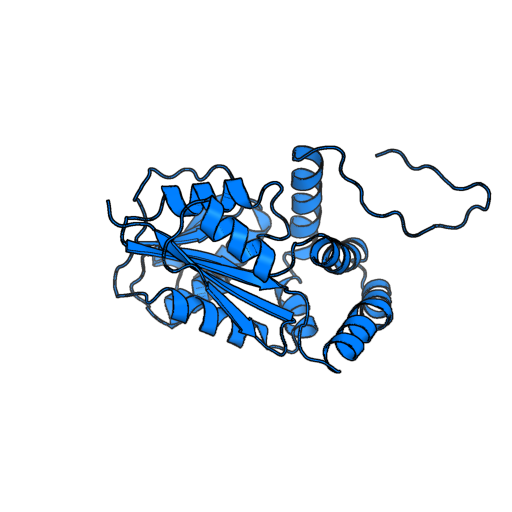-2.572 -16.769 -6.445 1.00 95.62 104 ALA A N 1
ATOM 837 C CA . ALA A 1 104 ? -2.097 -18.150 -6.359 1.00 95.62 104 ALA A CA 1
ATOM 838 C C . ALA A 1 104 ? -0.648 -18.242 -5.838 1.00 95.62 104 ALA A C 1
ATOM 840 O O . ALA A 1 104 ? -0.315 -19.126 -5.048 1.00 95.62 104 ALA A O 1
ATOM 841 N N . GLN A 1 105 ? 0.240 -17.323 -6.243 1.00 93.44 105 GLN A N 1
ATOM 842 C CA . GLN A 1 105 ? 1.591 -17.246 -5.668 1.00 93.44 105 GLN A CA 1
ATOM 843 C C . GLN A 1 105 ? 1.580 -16.753 -4.214 1.00 93.44 105 GLN A C 1
ATOM 845 O O . GLN A 1 105 ? 2.421 -17.173 -3.415 1.00 93.44 105 GLN A O 1
ATOM 850 N N . GLY A 1 106 ? 0.660 -15.849 -3.874 1.00 95.19 106 GLY A N 1
ATOM 851 C CA . GLY A 1 106 ? 0.432 -15.372 -2.515 1.00 95.19 106 GLY A CA 1
ATOM 852 C C . GLY A 1 106 ? -0.019 -16.488 -1.583 1.00 95.19 106 GLY A C 1
ATOM 853 O O . GLY A 1 106 ? 0.576 -16.663 -0.523 1.00 95.19 106 GLY A O 1
ATOM 854 N N . GLU A 1 107 ? -0.984 -17.295 -2.015 1.00 97.31 107 GLU A N 1
ATOM 855 C CA . GLU A 1 107 ? -1.510 -18.442 -1.280 1.00 97.31 107 GLU A CA 1
ATOM 856 C C . GLU A 1 107 ? -0.401 -19.431 -0.925 1.00 97.31 107 GLU A C 1
ATOM 858 O O . GLU A 1 107 ? -0.211 -19.737 0.251 1.00 97.31 107 GLU A O 1
ATOM 863 N N . VAL A 1 108 ? 0.406 -19.850 -1.909 1.00 96.81 108 VAL A N 1
ATOM 864 C CA . VAL A 1 108 ? 1.547 -20.753 -1.676 1.00 96.81 108 VAL A CA 1
ATOM 865 C C . VAL A 1 108 ? 2.505 -20.170 -0.634 1.00 96.81 108 VAL A C 1
ATOM 867 O O . VAL A 1 108 ? 2.854 -20.845 0.332 1.00 96.81 108 VAL A O 1
ATOM 870 N N . ARG A 1 109 ? 2.894 -18.896 -0.772 1.00 94.88 109 ARG A N 1
ATOM 871 C CA . ARG A 1 109 ? 3.839 -18.243 0.151 1.00 94.88 109 ARG A CA 1
ATOM 872 C C . ARG A 1 109 ? 3.288 -18.096 1.564 1.00 94.88 109 ARG A C 1
ATOM 874 O O . ARG A 1 109 ? 4.040 -18.247 2.528 1.00 94.88 109 ARG A O 1
ATOM 881 N N . LEU A 1 110 ? 2.018 -17.730 1.697 1.00 97.12 110 LEU A N 1
ATOM 882 C CA . LEU A 1 110 ? 1.368 -17.557 2.994 1.00 97.12 110 LEU A CA 1
ATOM 883 C C . LEU A 1 110 ? 1.137 -18.911 3.670 1.00 97.12 110 LEU A C 1
ATOM 885 O O . LEU A 1 110 ? 1.360 -19.028 4.875 1.00 97.12 110 LEU A O 1
ATOM 889 N N . HIS A 1 111 ? 0.790 -19.941 2.898 1.00 97.06 111 HIS A N 1
ATOM 890 C CA . HIS A 1 111 ? 0.692 -21.318 3.370 1.00 97.06 111 HIS A CA 1
ATOM 891 C C . HIS A 1 111 ? 2.046 -21.845 3.872 1.00 97.06 111 HIS A C 1
ATOM 893 O O . HIS A 1 111 ? 2.142 -22.306 5.006 1.00 97.06 111 HIS A O 1
ATOM 899 N N . GLU A 1 112 ? 3.120 -21.712 3.085 1.00 96.25 112 GLU A N 1
ATOM 900 C CA . GLU A 1 112 ? 4.480 -22.116 3.488 1.00 96.25 112 GLU A CA 1
ATOM 901 C C . GLU A 1 112 ? 4.986 -21.369 4.732 1.00 96.25 112 GLU A C 1
ATOM 903 O O . GLU A 1 112 ? 5.795 -21.896 5.494 1.00 96.25 112 GLU A O 1
ATOM 908 N N . ALA A 1 113 ? 4.506 -20.143 4.955 1.00 95.38 113 ALA A N 1
ATOM 909 C CA . ALA A 1 113 ? 4.818 -19.359 6.143 1.00 95.38 113 ALA A CA 1
ATOM 910 C C . ALA A 1 113 ? 3.934 -19.693 7.363 1.00 95.38 113 ALA A C 1
ATOM 912 O O . ALA A 1 113 ? 4.173 -19.129 8.429 1.00 95.38 113 ALA A O 1
ATOM 913 N N . GLY A 1 114 ? 2.927 -20.566 7.225 1.00 97.19 114 GLY A N 1
ATOM 914 C CA . GLY A 1 114 ? 1.966 -20.883 8.289 1.00 97.19 114 GLY A CA 1
ATOM 915 C C . GLY A 1 114 ? 1.044 -19.713 8.652 1.00 97.19 114 GLY A 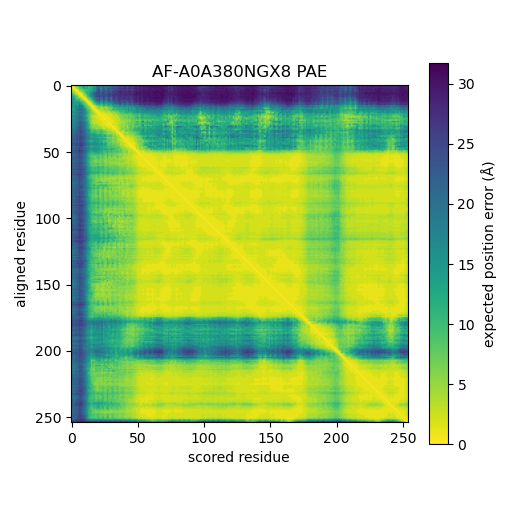C 1
ATOM 916 O O . GLY A 1 114 ? 0.638 -19.585 9.803 1.00 97.19 114 GLY A O 1
ATOM 917 N N . LEU A 1 115 ? 0.765 -18.824 7.694 1.00 97.31 115 LEU A N 1
ATOM 918 C CA . LEU A 1 115 ? 0.032 -17.570 7.904 1.00 97.31 115 LEU A CA 1
ATOM 919 C C . LEU A 1 115 ? -1.371 -17.561 7.287 1.00 97.31 115 LEU A C 1
ATOM 921 O O . LEU A 1 115 ? -2.126 -16.622 7.531 1.00 97.31 115 LEU A O 1
ATOM 925 N N . LEU A 1 116 ? -1.720 -18.572 6.486 1.00 94.31 116 LEU A N 1
ATOM 926 C CA . LEU A 1 116 ? -2.945 -18.567 5.682 1.00 94.31 116 LEU A CA 1
ATOM 927 C C . LEU A 1 116 ? -4.224 -18.469 6.534 1.00 94.31 116 LEU A C 1
ATOM 929 O O . LEU A 1 116 ? -5.154 -17.783 6.139 1.00 94.31 116 LEU A O 1
ATOM 933 N N . ASP A 1 117 ? -4.236 -19.023 7.750 1.00 96.50 117 ASP A N 1
ATOM 934 C CA . ASP A 1 117 ? -5.384 -18.943 8.675 1.00 96.50 117 ASP A CA 1
ATOM 935 C C . ASP A 1 117 ? -5.740 -17.507 9.115 1.00 96.50 117 ASP A C 1
ATOM 937 O O . ASP A 1 117 ? -6.791 -17.267 9.712 1.00 96.50 117 ASP A O 1
ATOM 941 N N . ARG A 1 118 ? -4.851 -16.539 8.861 1.00 97.69 118 ARG A N 1
ATOM 942 C CA . ARG A 1 118 ? -5.036 -15.115 9.180 1.00 97.69 118 ARG A CA 1
ATOM 943 C C . ARG A 1 118 ? -5.367 -14.258 7.964 1.00 97.69 118 ARG A C 1
ATOM 945 O O . ARG A 1 118 ? -5.615 -13.064 8.133 1.00 97.69 118 ARG A O 1
ATOM 952 N N . VAL A 1 119 ? -5.356 -14.837 6.764 1.00 98.56 119 VAL A N 1
ATOM 953 C CA . VAL A 1 119 ? -5.483 -14.099 5.508 1.00 98.56 119 VAL A CA 1
ATOM 954 C C . VAL A 1 119 ? -6.606 -14.679 4.665 1.00 98.56 119 VAL A C 1
ATOM 956 O O . VAL A 1 119 ? -6.597 -15.860 4.336 1.00 98.56 119 VAL A O 1
ATOM 959 N N . ASN A 1 120 ? -7.532 -13.824 4.249 1.00 98.50 120 ASN A N 1
ATOM 960 C CA . ASN A 1 120 ? -8.466 -14.138 3.181 1.00 98.50 120 ASN A CA 1
ATOM 961 C C . ASN A 1 120 ? -7.966 -13.502 1.878 1.00 98.50 120 ASN A C 1
ATOM 963 O O . ASN A 1 120 ? -7.748 -12.292 1.823 1.00 98.50 120 ASN A O 1
ATOM 967 N N . LEU A 1 121 ? -7.735 -14.320 0.850 1.00 98.56 121 LEU A N 1
ATOM 968 C CA . LEU A 1 121 ? -7.286 -13.863 -0.467 1.00 98.56 121 LEU A CA 1
ATOM 969 C C . LEU A 1 121 ? -8.500 -13.643 -1.369 1.00 98.56 121 LEU A C 1
ATOM 971 O O . LEU A 1 121 ? -9.311 -14.551 -1.548 1.00 98.56 121 LEU A O 1
ATOM 975 N N . VAL A 1 122 ? -8.618 -12.447 -1.942 1.00 98.12 122 VAL A N 1
ATOM 976 C CA . VAL A 1 122 ? -9.802 -12.023 -2.699 1.00 98.12 122 VAL A CA 1
ATOM 977 C C . VAL A 1 122 ? -9.393 -11.482 -4.063 1.00 98.12 122 VAL A C 1
ATOM 979 O O . VAL A 1 122 ? -8.569 -10.577 -4.166 1.00 98.12 122 VAL A O 1
ATOM 982 N N . GLU A 1 123 ? -10.003 -12.001 -5.127 1.00 98.00 123 GLU A N 1
ATOM 983 C CA . GLU A 1 123 ? -9.896 -11.379 -6.447 1.00 98.00 123 GLU A CA 1
ATOM 984 C C . GLU A 1 123 ? -10.779 -10.126 -6.502 1.00 98.00 123 GLU A C 1
ATOM 986 O O . GLU A 1 123 ? -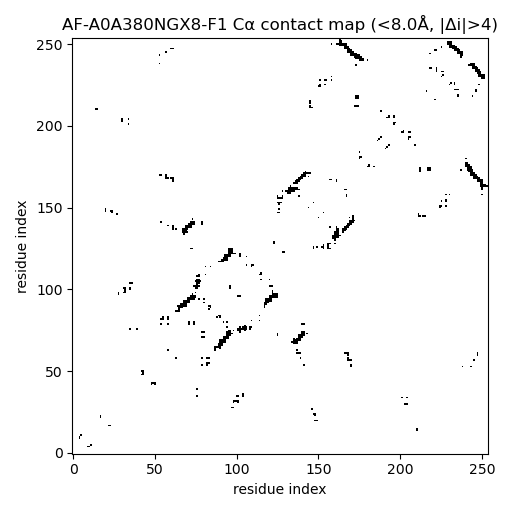11.978 -10.194 -6.221 1.00 98.00 123 GLU A O 1
ATOM 991 N N . GLY A 1 124 ? -10.210 -8.973 -6.859 1.00 96.56 124 GLY A N 1
ATOM 992 C CA . GLY A 1 124 ? -10.984 -7.739 -6.948 1.00 96.56 124 GLY A CA 1
ATOM 993 C C . GLY A 1 124 ? -10.232 -6.533 -7.503 1.00 96.56 124 GLY A C 1
ATOM 994 O O . GLY A 1 124 ? -9.014 -6.538 -7.669 1.00 96.56 124 GLY A O 1
ATOM 995 N N . ASP A 1 125 ? -10.987 -5.470 -7.782 1.00 96.25 125 ASP A N 1
ATOM 996 C CA . ASP A 1 125 ? -10.477 -4.214 -8.331 1.00 96.25 125 ASP A CA 1
ATOM 997 C C . ASP A 1 125 ? -10.238 -3.179 -7.219 1.00 96.25 125 ASP A C 1
ATOM 999 O O . ASP A 1 125 ? -11.144 -2.810 -6.472 1.00 96.25 125 ASP A O 1
ATOM 1003 N N . ALA A 1 126 ? -9.017 -2.646 -7.150 1.00 97.06 126 ALA A N 1
ATOM 1004 C CA . ALA A 1 126 ? -8.628 -1.597 -6.209 1.00 97.06 126 ALA A CA 1
ATOM 1005 C C . ALA A 1 126 ? -9.408 -0.277 -6.387 1.00 97.06 126 ALA A C 1
ATOM 1007 O O . ALA A 1 126 ? -9.438 0.549 -5.476 1.00 97.06 126 ALA A O 1
ATOM 1008 N N . MET A 1 127 ? -10.004 -0.040 -7.559 1.00 97.19 127 MET A N 1
ATOM 1009 C CA . MET A 1 127 ? -10.869 1.113 -7.826 1.00 97.19 127 MET A CA 1
ATOM 1010 C C . MET A 1 127 ? -12.350 0.856 -7.514 1.00 97.19 127 MET A C 1
ATOM 1012 O O . MET A 1 127 ? -13.149 1.782 -7.662 1.00 97.19 127 MET A O 1
ATOM 1016 N N . ASN A 1 128 ? -12.734 -0.370 -7.150 1.00 97.62 128 ASN A N 1
ATOM 1017 C CA . ASN A 1 128 ? -14.104 -0.761 -6.812 1.00 97.62 128 ASN A CA 1
ATOM 1018 C C . ASN A 1 128 ? -14.056 -1.869 -5.744 1.00 97.62 128 ASN A C 1
ATOM 1020 O O . ASN A 1 128 ? -14.279 -3.046 -6.035 1.00 97.62 128 ASN A O 1
ATOM 1024 N N . LEU A 1 129 ? -13.720 -1.494 -4.510 1.00 98.44 129 LEU A N 1
ATOM 1025 C CA . LEU A 1 129 ? -13.493 -2.451 -3.434 1.00 98.44 129 LEU A CA 1
ATOM 1026 C C . LEU A 1 129 ? -14.823 -3.099 -3.001 1.00 98.44 129 LEU A C 1
ATOM 1028 O O . LEU A 1 129 ? -15.762 -2.374 -2.652 1.00 98.44 129 LEU A O 1
ATOM 1032 N N . PRO A 1 130 ? -14.915 -4.444 -2.943 1.00 97.75 130 PRO A N 1
ATOM 1033 C CA . PRO A 1 130 ? -16.155 -5.178 -2.670 1.00 97.75 130 PRO A CA 1
ATOM 1034 C C . PRO A 1 130 ? -16.497 -5.227 -1.170 1.00 97.75 130 PRO A C 1
ATOM 1036 O O . PRO A 1 130 ? -16.955 -6.243 -0.653 1.00 97.75 130 PRO A O 1
ATOM 1039 N N . TYR A 1 131 ? -16.247 -4.133 -0.454 1.00 98.56 131 TYR A N 1
ATOM 1040 C CA . TYR A 1 131 ? -16.442 -4.029 0.987 1.00 98.56 131 TYR A CA 1
ATOM 1041 C C . TYR A 1 131 ? -17.311 -2.826 1.321 1.00 98.56 131 TYR A C 1
ATOM 1043 O O . TYR A 1 131 ? -17.250 -1.790 0.655 1.00 98.56 131 TYR A O 1
ATOM 1051 N N . GLU A 1 132 ? -18.084 -2.946 2.393 1.00 98.44 132 GLU A N 1
ATOM 1052 C CA . GLU A 1 132 ? -18.863 -1.842 2.941 1.00 98.44 132 GLU A CA 1
ATOM 1053 C C . GLU A 1 132 ? -17.953 -0.754 3.524 1.00 98.44 132 GLU A C 1
ATOM 1055 O O . GLU A 1 132 ? -16.784 -0.990 3.855 1.00 98.44 132 GLU A O 1
ATOM 1060 N N . ALA A 1 133 ? -18.492 0.457 3.662 1.00 98.44 133 ALA A N 1
ATOM 1061 C CA . ALA A 1 133 ? -17.764 1.537 4.317 1.00 98.44 133 ALA A CA 1
ATOM 1062 C C . ALA A 1 133 ? -17.409 1.173 5.772 1.00 98.44 133 ALA A C 1
ATOM 1064 O O . ALA A 1 133 ? -18.174 0.481 6.443 1.00 98.44 133 ALA A O 1
ATOM 1065 N N . ASN A 1 134 ? -16.274 1.671 6.274 1.00 98.44 134 ASN A N 1
ATOM 1066 C CA . ASN A 1 134 ? -15.830 1.480 7.665 1.00 98.44 134 ASN A CA 1
ATOM 1067 C C . ASN A 1 134 ? -15.663 0.003 8.106 1.00 98.44 134 ASN A C 1
ATOM 1069 O O . ASN A 1 134 ? -15.853 -0.336 9.276 1.00 98.44 134 ASN A O 1
ATOM 1073 N N . SER A 1 135 ? -15.303 -0.889 7.180 1.00 98.62 135 SER A N 1
ATOM 1074 C CA . SER A 1 135 ? -15.121 -2.329 7.432 1.00 98.62 135 SER A CA 1
ATOM 1075 C C . SER A 1 135 ? -13.754 -2.697 8.025 1.00 98.62 135 SER A C 1
ATOM 1077 O O . SER A 1 135 ? -13.610 -3.767 8.630 1.00 98.62 135 SER A O 1
ATOM 1079 N N . PHE A 1 136 ? -12.751 -1.831 7.854 1.00 98.88 136 PHE A N 1
ATOM 1080 C CA . PHE A 1 136 ? -11.356 -2.086 8.226 1.00 98.88 136 PHE A CA 1
ATOM 1081 C C . PHE A 1 136 ? -10.819 -1.035 9.187 1.00 98.88 136 PHE A C 1
ATOM 1083 O O . PHE A 1 136 ? -11.170 0.137 9.095 1.00 98.88 136 PHE A O 1
ATOM 1090 N N . ASP A 1 137 ? -9.933 -1.449 10.087 1.00 98.81 137 ASP A N 1
ATOM 1091 C CA . ASP A 1 137 ? -9.242 -0.536 10.998 1.00 98.81 137 ASP A CA 1
ATOM 1092 C C . ASP A 1 137 ? -8.137 0.240 10.268 1.00 98.81 137 ASP A C 1
ATOM 1094 O O . ASP A 1 137 ? -7.889 1.406 10.561 1.00 98.81 137 ASP A O 1
ATOM 1098 N N . CYS A 1 138 ? -7.493 -0.391 9.283 1.00 98.81 138 CYS A N 1
ATOM 1099 C CA . CYS A 1 138 ? -6.455 0.208 8.449 1.00 98.81 138 CYS A CA 1
ATOM 1100 C C . CYS A 1 138 ? -6.465 -0.392 7.033 1.00 98.81 138 CYS A C 1
ATOM 1102 O O . CYS A 1 138 ? -6.934 -1.514 6.828 1.00 98.81 138 CYS A O 1
ATOM 1104 N N . ALA A 1 139 ? -5.881 0.321 6.067 1.00 98.88 139 ALA A N 1
ATOM 1105 C CA . ALA A 1 139 ? -5.599 -0.218 4.736 1.00 98.88 139 ALA A CA 1
ATOM 1106 C C . ALA A 1 139 ? -4.183 0.126 4.273 1.00 98.88 139 ALA A C 1
ATOM 1108 O O . ALA A 1 139 ? -3.643 1.193 4.573 1.00 98.88 139 ALA A O 1
ATOM 1109 N N . MET A 1 140 ? -3.587 -0.770 3.496 1.00 98.81 140 MET A N 1
ATOM 1110 C CA . MET A 1 140 ? -2.263 -0.586 2.926 1.00 98.81 140 MET A CA 1
ATOM 1111 C C . MET A 1 140 ? -2.192 -1.031 1.470 1.00 98.81 140 MET A C 1
ATOM 1113 O O . MET A 1 140 ? -3.033 -1.789 1.003 1.00 98.81 140 MET A O 1
ATOM 1117 N N . SER A 1 141 ? -1.198 -0.530 0.743 1.00 98.50 141 SER A N 1
ATOM 1118 C CA . SER A 1 141 ? -0.887 -0.959 -0.624 1.00 98.50 141 SER A CA 1
ATOM 1119 C C . SER A 1 141 ? 0.598 -0.734 -0.898 1.00 98.50 141 SER A C 1
ATOM 1121 O O . SER A 1 141 ? 1.135 0.327 -0.563 1.00 98.50 141 SER A O 1
ATOM 1123 N N . ALA A 1 142 ? 1.265 -1.686 -1.552 1.00 96.50 142 ALA A N 1
ATOM 1124 C CA . ALA A 1 142 ? 2.657 -1.540 -1.974 1.00 96.50 142 ALA A CA 1
ATOM 1125 C C . ALA A 1 142 ? 2.821 -1.725 -3.481 1.00 96.50 142 ALA A C 1
ATOM 1127 O O . ALA A 1 142 ? 2.406 -2.720 -4.058 1.00 96.50 142 ALA A O 1
ATOM 1128 N N . PHE A 1 143 ? 3.521 -0.782 -4.110 1.00 93.12 143 PHE A N 1
ATOM 1129 C CA . PHE A 1 143 ? 3.946 -0.836 -5.504 1.00 93.12 143 PHE A CA 1
ATOM 1130 C C . PHE A 1 143 ? 2.792 -1.012 -6.509 1.00 93.12 143 PHE A C 1
ATOM 1132 O O . PHE A 1 143 ? 3.005 -1.573 -7.591 1.00 93.12 143 PHE A O 1
ATOM 1139 N N . ALA A 1 144 ? 1.604 -0.503 -6.176 1.00 93.00 144 ALA A N 1
ATOM 1140 C CA . ALA A 1 144 ? 0.397 -0.646 -6.981 1.00 93.00 144 ALA A CA 1
ATOM 1141 C C . ALA A 1 144 ? -0.064 0.650 -7.665 1.00 93.00 144 ALA A C 1
ATOM 1143 O O . ALA A 1 144 ? -0.496 0.607 -8.819 1.00 93.00 144 ALA A O 1
ATOM 1144 N N . LEU A 1 145 ? 0.047 1.811 -7.006 1.00 94.69 145 LEU A N 1
ATOM 1145 C CA . LEU A 1 145 ? -0.571 3.062 -7.470 1.00 94.69 145 LEU A CA 1
ATOM 1146 C C . LEU A 1 145 ? -0.067 3.533 -8.842 1.00 94.69 145 LEU A C 1
ATOM 1148 O O . LEU A 1 145 ? -0.804 4.176 -9.587 1.00 94.69 145 LEU A O 1
ATOM 1152 N N . ARG A 1 146 ? 1.165 3.198 -9.239 1.00 92.81 146 ARG A N 1
ATOM 1153 C CA . ARG A 1 146 ? 1.637 3.510 -10.604 1.00 92.81 146 ARG A CA 1
ATOM 1154 C C . ARG A 1 146 ? 0.891 2.733 -11.697 1.00 92.81 146 ARG A C 1
ATOM 1156 O O . ARG A 1 146 ? 0.830 3.168 -12.854 1.00 92.81 146 ARG A O 1
ATOM 1163 N N . ASN A 1 147 ? 0.317 1.591 -11.333 1.00 90.19 147 ASN A N 1
ATOM 1164 C CA . ASN A 1 147 ? -0.356 0.671 -12.238 1.00 90.19 147 ASN A CA 1
ATOM 1165 C C . ASN A 1 147 ? -1.865 0.924 -12.312 1.00 90.19 147 ASN A C 1
ATOM 1167 O O . ASN A 1 147 ? -2.437 0.692 -13.378 1.00 90.19 147 ASN A O 1
ATOM 1171 N N . VAL A 1 148 ? -2.489 1.479 -11.264 1.00 92.56 148 VAL A N 1
ATOM 1172 C CA . VAL A 1 148 ? -3.934 1.755 -11.289 1.00 92.56 148 VAL A CA 1
ATOM 1173 C C . VAL A 1 148 ? -4.289 2.815 -12.340 1.00 92.56 148 VAL A C 1
ATOM 1175 O O . VAL A 1 148 ? -3.492 3.728 -12.606 1.00 92.56 148 VAL A O 1
ATOM 1178 N N . PRO A 1 149 ? -5.448 2.710 -13.004 1.00 91.19 149 PRO A N 1
ATOM 1179 C CA . PRO A 1 149 ? -5.876 3.705 -13.982 1.00 91.19 149 PRO A CA 1
ATOM 1180 C C . PRO A 1 149 ? -6.233 5.063 -13.371 1.00 91.19 149 PRO A C 1
ATOM 1182 O O . PRO A 1 149 ? -5.920 6.076 -13.996 1.00 91.19 149 PRO A O 1
ATOM 1185 N N . ASP A 1 150 ? -6.818 5.081 -12.172 1.00 95.88 150 ASP A N 1
ATOM 1186 C CA . ASP A 1 150 ? -7.208 6.293 -11.446 1.00 95.88 150 ASP A CA 1
ATOM 1187 C C . ASP A 1 150 ? -6.776 6.214 -9.972 1.00 95.88 150 ASP A C 1
ATOM 1189 O O . ASP A 1 150 ? -7.342 5.477 -9.166 1.00 95.88 150 ASP A O 1
ATOM 1193 N N . ILE A 1 151 ? -5.756 7.004 -9.624 1.00 97.62 151 ILE A N 1
ATOM 1194 C CA . ILE A 1 151 ? -5.187 7.052 -8.272 1.00 97.62 151 ILE A CA 1
ATOM 1195 C C . ILE A 1 151 ? -6.180 7.665 -7.278 1.00 97.62 151 ILE A C 1
ATOM 1197 O O . ILE A 1 151 ? -6.284 7.176 -6.157 1.00 97.62 151 ILE A O 1
ATOM 1201 N N . ILE A 1 152 ? -6.909 8.717 -7.665 1.00 98.31 152 ILE A N 1
ATOM 1202 C CA . ILE A 1 152 ? -7.841 9.411 -6.764 1.00 98.31 152 ILE A CA 1
ATOM 1203 C C . ILE A 1 152 ? -9.001 8.480 -6.427 1.00 98.31 152 ILE A C 1
ATOM 1205 O O . ILE A 1 152 ? -9.377 8.375 -5.258 1.00 98.31 152 ILE A O 1
ATOM 1209 N N . LYS A 1 153 ? -9.522 7.745 -7.417 1.00 98.44 153 LYS A N 1
ATOM 1210 C CA . LYS A 1 153 ? -10.570 6.746 -7.189 1.00 98.44 153 LYS A CA 1
ATOM 1211 C C . LYS A 1 153 ? -10.097 5.621 -6.267 1.00 98.44 153 LYS A C 1
ATOM 1213 O O . LYS A 1 153 ? -10.790 5.318 -5.301 1.00 98.44 153 LYS A O 1
ATOM 1218 N N . THR A 1 154 ? -8.909 5.055 -6.502 1.00 98.62 154 THR A N 1
ATOM 1219 C CA . THR A 1 154 ? -8.327 4.039 -5.605 1.00 98.62 154 THR A CA 1
ATOM 1220 C C . THR A 1 154 ? -8.170 4.566 -4.177 1.00 98.62 154 THR A C 1
ATOM 1222 O O . THR A 1 154 ? -8.594 3.908 -3.232 1.00 98.62 154 THR A O 1
ATOM 1225 N N . LEU A 1 155 ? -7.619 5.770 -3.996 1.00 98.81 155 LEU A N 1
ATOM 1226 C CA . LEU A 1 155 ? -7.468 6.381 -2.672 1.00 98.81 155 LEU A CA 1
ATOM 1227 C C . LEU A 1 155 ? -8.822 6.649 -1.998 1.00 98.81 155 LEU A C 1
ATOM 1229 O O . LE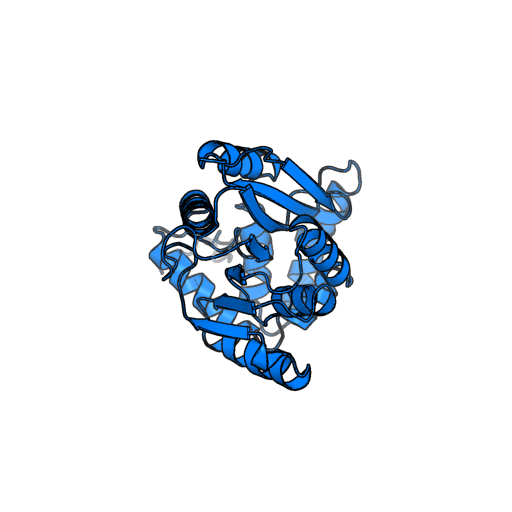U A 1 155 ? -8.952 6.454 -0.791 1.00 98.81 155 LEU A O 1
ATOM 1233 N N . SER A 1 156 ? -9.832 7.054 -2.770 1.00 98.75 156 SER A N 1
ATOM 1234 C CA . SER A 1 156 ? -11.199 7.271 -2.284 1.00 98.75 156 SER A CA 1
ATOM 1235 C C . SER A 1 156 ? -11.846 5.973 -1.805 1.00 98.75 156 SER A C 1
ATOM 1237 O O . SER A 1 156 ? -12.455 5.959 -0.740 1.00 98.75 156 SER A O 1
ATOM 1239 N N . GLU A 1 157 ? -11.669 4.873 -2.539 1.00 98.81 157 GLU A N 1
ATOM 1240 C CA . GLU A 1 157 ? -12.153 3.553 -2.130 1.00 98.81 157 GLU A CA 1
ATOM 1241 C C . GLU A 1 157 ? -11.441 3.053 -0.873 1.00 98.81 157 GLU A C 1
ATOM 1243 O O . GLU A 1 157 ? -12.102 2.615 0.068 1.00 98.81 157 GLU A O 1
ATOM 1248 N N . MET A 1 158 ? -10.111 3.189 -0.808 1.00 98.88 158 MET A N 1
ATOM 1249 C CA . MET A 1 158 ? -9.343 2.856 0.396 1.00 98.88 158 MET A CA 1
ATOM 1250 C C . MET A 1 158 ? -9.814 3.672 1.605 1.00 98.88 158 MET A C 1
ATOM 1252 O O . MET A 1 158 ? -10.002 3.109 2.678 1.00 98.88 158 MET A O 1
ATOM 1256 N N . LYS A 1 159 ? -10.057 4.981 1.440 1.00 98.81 159 LYS A N 1
ATOM 1257 C CA . LYS A 1 159 ? -10.622 5.831 2.498 1.00 98.81 159 LYS A CA 1
ATOM 1258 C C . LYS A 1 159 ? -12.006 5.346 2.926 1.00 98.81 159 LYS A C 1
ATOM 1260 O O . LYS A 1 159 ? -12.263 5.245 4.116 1.00 98.81 159 LYS A O 1
ATOM 1265 N N . ARG A 1 160 ? -12.893 5.060 1.967 1.00 98.69 160 ARG A N 1
ATOM 1266 C CA . ARG A 1 160 ? -14.293 4.682 2.215 1.00 98.69 160 ARG A CA 1
ATOM 1267 C C . ARG A 1 160 ? -14.403 3.446 3.103 1.00 98.69 160 ARG A C 1
ATOM 1269 O O . ARG A 1 160 ? -15.248 3.407 3.992 1.00 98.69 160 ARG A O 1
ATOM 1276 N N . VAL A 1 161 ? -13.592 2.423 2.841 1.00 98.81 161 VAL A N 1
ATOM 1277 C CA . VAL A 1 161 ? -13.675 1.137 3.552 1.00 98.81 161 VAL A CA 1
ATOM 1278 C C . VAL A 1 161 ? -12.962 1.146 4.907 1.00 98.81 161 VAL A C 1
ATOM 1280 O O . VAL A 1 161 ? -13.174 0.231 5.701 1.00 98.81 161 VAL A O 1
ATOM 1283 N N . VAL A 1 162 ? -12.143 2.160 5.195 1.00 98.88 162 VAL A N 1
ATOM 1284 C CA . VAL A 1 162 ? -11.427 2.305 6.470 1.00 98.88 162 VAL A CA 1
ATOM 1285 C C . VAL A 1 162 ? -12.250 3.147 7.444 1.00 98.88 162 VAL A C 1
ATOM 1287 O O . VAL A 1 162 ? -12.838 4.155 7.065 1.00 98.88 162 VAL A O 1
ATOM 1290 N N . LYS A 1 163 ? -12.315 2.708 8.703 1.00 98.69 163 LYS A N 1
ATOM 1291 C CA . LYS A 1 163 ? -13.039 3.389 9.786 1.00 98.69 163 LYS A CA 1
ATOM 1292 C C . LYS A 1 163 ? -12.477 4.799 10.043 1.00 98.69 163 LYS A C 1
ATOM 1294 O O . LYS A 1 163 ? -11.278 5.006 9.841 1.00 98.69 163 LYS A O 1
ATOM 1299 N N . PRO A 1 164 ? -13.291 5.741 10.561 1.00 98.50 164 PRO A N 1
ATOM 1300 C CA . PRO A 1 164 ? -12.802 7.014 11.097 1.00 98.50 164 PRO A CA 1
ATOM 1301 C C . PRO A 1 164 ? -11.645 6.807 12.084 1.00 98.50 164 PRO A C 1
ATOM 1303 O O . PRO A 1 164 ? -11.636 5.825 12.828 1.00 98.50 164 PRO A O 1
ATOM 1306 N N . GLY A 1 165 ? -10.633 7.673 12.023 1.00 98.19 165 GLY A N 1
ATOM 1307 C CA . GLY A 1 165 ? -9.391 7.554 12.795 1.00 98.19 165 GLY A CA 1
ATOM 1308 C C . GLY A 1 165 ? -8.401 6.499 12.268 1.00 98.19 165 GLY A C 1
ATOM 1309 O O . GLY A 1 165 ? -7.224 6.511 12.641 1.00 98.19 165 GLY A O 1
ATOM 1310 N N . GLY A 1 166 ? -8.835 5.614 11.365 1.00 98.38 166 GLY A N 1
ATOM 1311 C CA . GLY A 1 166 ? -8.006 4.581 10.749 1.00 98.38 166 GLY A CA 1
ATOM 1312 C C . GLY A 1 166 ? -6.968 5.141 9.775 1.00 98.38 166 GLY A C 1
ATOM 1313 O O . GLY A 1 166 ? -7.141 6.209 9.179 1.00 98.38 166 GLY A O 1
ATOM 1314 N N . ARG A 1 167 ? -5.861 4.412 9.592 1.00 98.69 167 ARG A N 1
ATOM 1315 C CA . ARG A 1 167 ? -4.757 4.827 8.713 1.00 98.69 167 ARG A CA 1
ATOM 1316 C C . ARG A 1 167 ? -4.808 4.132 7.358 1.00 98.69 167 ARG A C 1
ATOM 1318 O O . ARG A 1 167 ? -5.009 2.922 7.263 1.00 98.69 167 ARG A O 1
ATOM 1325 N N . VAL A 1 168 ? -4.530 4.908 6.314 1.00 98.88 168 VAL A N 1
ATOM 1326 C CA . VAL A 1 168 ? -4.249 4.416 4.963 1.00 98.88 168 VAL A CA 1
ATOM 1327 C C . VAL A 1 168 ? -2.790 4.696 4.626 1.00 98.88 168 VAL A C 1
ATOM 1329 O O . VAL A 1 168 ? -2.346 5.846 4.687 1.00 98.88 168 VAL A O 1
ATOM 1332 N N . VAL A 1 169 ? -2.040 3.651 4.268 1.00 98.88 169 VAL A N 1
ATOM 1333 C CA . VAL A 1 169 ? -0.614 3.753 3.923 1.00 98.88 169 VAL A CA 1
ATOM 1334 C C . VAL A 1 169 ? -0.343 3.221 2.524 1.00 98.88 169 VAL A C 1
ATOM 1336 O O . VAL A 1 169 ? -0.692 2.091 2.197 1.00 98.88 169 VAL A O 1
ATOM 1339 N N . THR A 1 170 ? 0.353 3.998 1.698 1.00 98.62 170 THR A N 1
ATOM 1340 C CA . THR A 1 170 ? 0.779 3.539 0.370 1.00 98.62 170 THR A CA 1
ATOM 1341 C C . THR A 1 170 ? 2.288 3.634 0.229 1.00 98.62 170 THR A C 1
ATOM 1343 O O . THR A 1 170 ? 2.869 4.697 0.432 1.00 98.62 170 THR A O 1
ATOM 1346 N N . LEU A 1 171 ? 2.917 2.527 -0.147 1.00 98.25 171 LEU A N 1
ATOM 1347 C CA . LEU A 1 171 ? 4.337 2.417 -0.459 1.00 98.25 171 LEU A CA 1
ATOM 1348 C C . LEU A 1 171 ? 4.503 2.374 -1.979 1.00 98.25 171 LEU A C 1
ATOM 1350 O O . LEU A 1 171 ? 3.966 1.479 -2.619 1.00 98.25 171 LEU A O 1
ATOM 1354 N N . GLU A 1 172 ? 5.245 3.297 -2.584 1.00 95.94 172 GLU A N 1
ATOM 1355 C CA . GLU A 1 172 ? 5.430 3.307 -4.041 1.00 95.94 172 GLU A CA 1
ATOM 1356 C C . GLU A 1 172 ? 6.808 3.848 -4.443 1.00 95.94 172 GLU A C 1
ATOM 1358 O O . GLU A 1 172 ? 7.467 4.564 -3.686 1.00 95.94 172 GLU A O 1
ATOM 1363 N N . LEU A 1 173 ? 7.255 3.499 -5.650 1.00 91.12 173 LEU A N 1
ATOM 1364 C CA . LEU A 1 173 ? 8.398 4.137 -6.287 1.00 91.12 173 LEU A CA 1
ATOM 1365 C C . LEU A 1 173 ? 8.159 5.644 -6.425 1.00 91.12 173 LEU A C 1
ATOM 1367 O O . LEU A 1 173 ? 7.067 6.113 -6.745 1.00 91.12 173 LEU A O 1
ATOM 1371 N N . ALA A 1 174 ? 9.221 6.402 -6.209 1.00 91.00 174 ALA A N 1
ATOM 1372 C CA . ALA A 1 174 ? 9.208 7.851 -6.179 1.00 91.00 174 ALA A CA 1
ATOM 1373 C C . ALA A 1 174 ? 10.324 8.424 -7.053 1.00 91.00 174 ALA A C 1
ATOM 1375 O O . ALA A 1 174 ? 11.143 7.704 -7.634 1.00 91.00 174 ALA A O 1
ATOM 1376 N N . LYS A 1 175 ? 10.328 9.749 -7.193 1.00 88.94 175 LYS A N 1
ATOM 1377 C CA . LYS A 1 175 ? 11.329 10.450 -7.994 1.00 88.94 175 LYS A CA 1
ATOM 1378 C C . LYS A 1 175 ? 12.433 10.944 -7.057 1.00 88.94 175 LYS A C 1
ATOM 1380 O O . LYS A 1 175 ? 12.140 11.793 -6.214 1.00 88.94 175 LYS A O 1
ATOM 1385 N N . PRO A 1 176 ? 13.689 10.475 -7.216 1.00 84.50 176 PRO A N 1
ATOM 1386 C CA . PRO A 1 176 ? 14.765 10.841 -6.305 1.00 84.50 176 PRO A CA 1
ATOM 1387 C C . PRO A 1 176 ? 14.978 12.352 -6.222 1.00 84.50 176 PRO A C 1
ATOM 1389 O O . PRO A 1 176 ? 15.088 13.044 -7.242 1.00 84.50 176 PRO A O 1
ATOM 1392 N N . THR A 1 177 ? 15.063 12.834 -4.986 1.00 79.31 177 THR A N 1
ATOM 1393 C CA . THR A 1 177 ? 15.198 14.247 -4.602 1.00 79.31 177 THR A CA 1
ATOM 1394 C C . THR A 1 177 ? 16.629 14.605 -4.217 1.00 79.31 177 THR A C 1
ATOM 1396 O O . THR A 1 177 ? 17.055 15.739 -4.434 1.00 79.31 177 THR A O 1
ATOM 1399 N N . ALA A 1 178 ? 17.402 13.639 -3.709 1.00 79.56 178 ALA A N 1
ATOM 1400 C CA . ALA A 1 178 ? 18.783 13.850 -3.295 1.00 79.56 178 ALA A CA 1
ATOM 1401 C C . ALA A 1 178 ? 19.689 14.224 -4.488 1.00 79.56 178 ALA A C 1
ATOM 1403 O O . ALA A 1 178 ? 19.841 13.469 -5.458 1.00 79.56 178 ALA A O 1
ATOM 1404 N N . LEU A 1 179 ? 20.313 15.404 -4.397 1.00 70.50 179 LEU A N 1
ATOM 1405 C CA . LEU A 1 179 ? 21.295 15.912 -5.359 1.00 70.50 179 LEU A CA 1
ATOM 1406 C C . LEU A 1 179 ? 22.482 14.931 -5.468 1.00 70.50 179 LEU A C 1
ATOM 1408 O O . LEU A 1 179 ? 23.002 14.468 -4.457 1.00 70.50 179 LEU A O 1
ATOM 1412 N N . GLY A 1 180 ? 22.890 14.572 -6.689 1.00 70.31 180 GLY A N 1
ATOM 1413 C CA . GLY A 1 180 ? 23.937 13.575 -6.966 1.00 70.31 180 GLY A CA 1
ATOM 1414 C C . GLY A 1 180 ? 23.401 12.145 -7.102 1.00 70.31 180 GLY A C 1
ATOM 1415 O O . GLY A 1 180 ? 23.687 11.463 -8.089 1.00 70.31 180 GLY A O 1
ATOM 1416 N N . PHE A 1 181 ? 22.552 11.704 -6.169 1.00 76.38 181 PHE A N 1
ATOM 1417 C CA . PHE A 1 181 ? 21.927 10.376 -6.236 1.00 76.38 181 PHE A CA 1
ATOM 1418 C C . PHE A 1 181 ? 20.934 10.270 -7.396 1.00 76.38 181 PHE A C 1
ATOM 1420 O O . PHE A 1 181 ? 20.898 9.264 -8.103 1.00 76.38 181 PHE A O 1
ATOM 1427 N N . LYS A 1 182 ? 20.195 11.355 -7.660 1.00 76.44 182 LYS A N 1
ATOM 1428 C CA . LYS A 1 182 ? 19.292 11.471 -8.807 1.00 76.44 182 LYS A CA 1
ATOM 1429 C C . LYS A 1 182 ? 19.991 11.129 -10.128 1.00 76.44 182 LYS A C 1
ATOM 1431 O O . LYS A 1 182 ? 19.466 10.335 -10.903 1.00 76.44 182 LYS A O 1
ATOM 1436 N N . GLN A 1 183 ? 21.170 11.699 -10.390 1.00 76.69 183 GLN A N 1
ATOM 1437 C CA . GLN A 1 183 ? 21.900 11.471 -11.644 1.00 76.69 183 GLN A CA 1
ATOM 1438 C C . GLN A 1 183 ? 22.354 10.014 -11.783 1.00 76.69 183 GLN A C 1
ATOM 1440 O O . GLN A 1 183 ? 22.194 9.425 -12.852 1.00 76.69 183 GLN A O 1
ATOM 1445 N N . LEU A 1 184 ? 22.867 9.420 -10.702 1.00 77.25 184 LEU A N 1
ATOM 1446 C CA . LEU A 1 184 ? 23.289 8.019 -10.692 1.00 77.25 184 LEU A CA 1
ATOM 1447 C C . LEU A 1 184 ? 22.105 7.065 -10.909 1.00 77.25 184 LEU A C 1
ATOM 1449 O O . LEU A 1 184 ? 22.206 6.120 -11.691 1.00 77.25 184 LEU A O 1
ATOM 1453 N N . TYR A 1 185 ? 20.970 7.341 -10.265 1.00 77.00 185 TYR A N 1
ATOM 1454 C CA . TYR A 1 185 ? 19.761 6.535 -10.397 1.00 77.00 185 TYR A CA 1
ATOM 1455 C C . TYR A 1 185 ? 19.200 6.566 -11.821 1.00 77.00 185 TYR A C 1
ATOM 1457 O O . TYR A 1 185 ? 18.922 5.510 -12.386 1.00 77.00 185 TYR A O 1
ATOM 1465 N N . TYR A 1 186 ? 19.094 7.748 -12.442 1.00 76.38 186 TYR A N 1
ATOM 1466 C CA . TYR A 1 186 ? 18.648 7.842 -13.837 1.00 76.38 186 TYR A CA 1
ATOM 1467 C C . TYR A 1 186 ? 19.643 7.198 -14.805 1.00 76.38 186 TYR A C 1
ATOM 1469 O O . TYR A 1 186 ? 19.215 6.546 -15.753 1.00 76.38 186 TYR A O 1
ATOM 1477 N N . LEU A 1 187 ? 20.954 7.286 -14.553 1.00 78.62 187 LEU A N 1
ATOM 1478 C CA . LEU A 1 187 ? 21.946 6.566 -15.354 1.00 78.62 187 LEU A CA 1
ATOM 1479 C C . LEU A 1 187 ? 21.717 5.048 -15.292 1.00 78.62 187 LEU A C 1
ATOM 1481 O O . LEU A 1 187 ? 21.686 4.383 -16.330 1.00 78.62 187 LEU A O 1
ATOM 1485 N N . TYR A 1 188 ? 21.507 4.504 -14.092 1.00 76.25 188 TYR A N 1
ATOM 1486 C CA . TYR A 1 188 ? 21.170 3.094 -13.910 1.00 76.25 188 TYR A CA 1
ATOM 1487 C C . TYR A 1 188 ? 19.865 2.727 -14.636 1.00 76.25 188 TYR A C 1
ATOM 1489 O O . TYR A 1 188 ? 19.855 1.797 -15.447 1.00 76.25 188 TYR A O 1
ATOM 1497 N N . PHE A 1 189 ? 18.793 3.496 -14.427 1.00 73.44 189 PHE A N 1
ATOM 1498 C CA . PHE A 1 189 ? 17.475 3.227 -15.009 1.00 73.44 189 PHE A CA 1
ATOM 1499 C C . PHE A 1 189 ? 17.432 3.356 -16.536 1.00 73.44 189 PHE A C 1
ATOM 1501 O O . PHE A 1 189 ? 16.757 2.574 -17.201 1.00 73.44 189 PHE A O 1
ATOM 1508 N N . GLU A 1 190 ? 18.139 4.323 -17.120 1.00 73.12 190 GLU A N 1
ATOM 1509 C CA . GLU A 1 190 ? 18.067 4.597 -18.558 1.00 73.12 190 GLU A CA 1
ATOM 1510 C C . GLU A 1 190 ? 19.085 3.817 -19.389 1.00 73.12 190 GLU A C 1
ATOM 1512 O O . GLU A 1 190 ? 18.846 3.584 -20.581 1.00 73.12 190 GLU A O 1
ATOM 1517 N N . LYS A 1 191 ? 20.230 3.447 -18.798 1.00 72.50 191 LYS A N 1
ATOM 1518 C CA . LYS A 1 191 ? 21.345 2.820 -19.524 1.00 72.50 191 LYS A CA 1
ATOM 1519 C C . LYS A 1 191 ? 21.597 1.378 -19.110 1.00 72.50 191 LYS A C 1
ATOM 1521 O O . LYS A 1 191 ? 21.817 0.552 -19.989 1.00 72.50 191 LYS A O 1
ATOM 1526 N N . ILE A 1 192 ? 21.558 1.065 -17.816 1.00 71.75 192 ILE A N 1
ATOM 1527 C CA . ILE A 1 192 ? 21.925 -0.267 -17.307 1.00 71.75 192 ILE A CA 1
ATOM 1528 C C . ILE A 1 192 ? 20.717 -1.201 -17.353 1.00 71.75 192 ILE A C 1
ATOM 1530 O O . ILE A 1 192 ? 20.783 -2.280 -17.943 1.00 71.75 192 ILE A O 1
ATOM 1534 N N . LEU A 1 193 ? 19.588 -0.759 -16.801 1.00 70.69 193 LEU A N 1
ATOM 1535 C CA . LEU A 1 193 ? 18.378 -1.568 -16.698 1.00 70.69 193 LEU A CA 1
ATOM 1536 C C . LEU A 1 193 ? 17.854 -2.076 -18.060 1.00 70.69 193 LEU A C 1
ATOM 1538 O O . LEU A 1 193 ? 17.542 -3.263 -18.156 1.00 70.69 193 LEU A O 1
ATOM 1542 N N . PRO A 1 194 ? 17.826 -1.276 -19.150 1.00 68.38 194 PRO A N 1
ATOM 1543 C CA . PRO A 1 194 ? 17.370 -1.765 -20.452 1.00 68.38 194 PRO A CA 1
ATOM 1544 C C . PRO A 1 194 ? 18.332 -2.765 -21.098 1.00 68.38 194 PRO A C 1
ATOM 1546 O O . PRO A 1 194 ? 17.907 -3.576 -21.916 1.00 68.38 194 PRO A O 1
ATOM 1549 N N . VAL A 1 195 ? 19.627 -2.708 -20.769 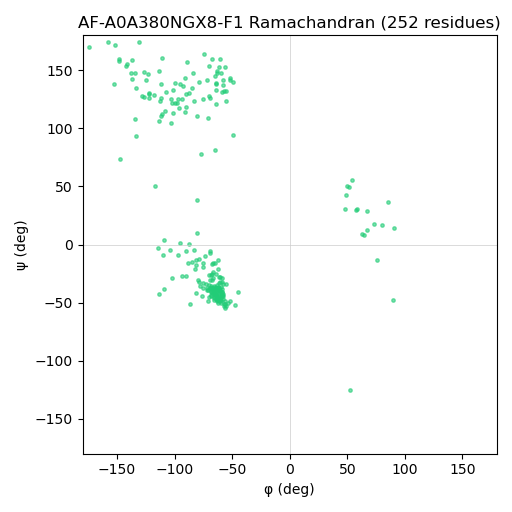1.00 69.00 195 VAL A N 1
ATOM 1550 C CA . VAL A 1 195 ? 20.602 -3.701 -21.239 1.00 69.00 195 VAL A CA 1
ATOM 1551 C C . VAL A 1 195 ? 20.345 -5.024 -20.531 1.00 69.00 195 VAL A C 1
ATOM 1553 O O . VAL A 1 195 ? 20.186 -6.035 -21.205 1.00 69.00 195 VAL A O 1
ATOM 1556 N N . LEU A 1 196 ? 20.193 -5.009 -19.204 1.00 64.94 196 LEU A N 1
ATOM 1557 C CA . LEU A 1 196 ? 19.837 -6.205 -18.432 1.00 64.94 196 LEU A CA 1
ATOM 1558 C C . LEU A 1 196 ? 18.495 -6.804 -18.881 1.00 64.94 196 LEU A C 1
ATOM 1560 O O . LEU A 1 196 ? 18.395 -8.016 -19.053 1.00 64.94 196 LEU A O 1
ATOM 1564 N N . GLY A 1 197 ? 17.493 -5.962 -19.157 1.00 63.59 197 GLY A N 1
ATOM 1565 C CA . GLY A 1 197 ? 16.187 -6.397 -19.661 1.00 63.59 197 GLY A CA 1
ATOM 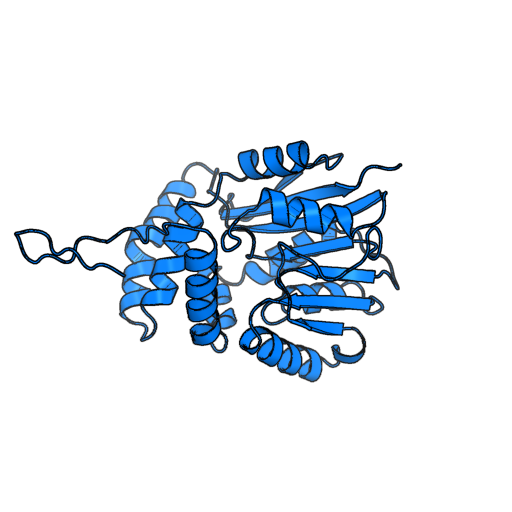1566 C C . GLY A 1 197 ? 16.255 -7.102 -21.020 1.00 63.59 197 GLY A C 1
ATOM 1567 O O . GLY A 1 197 ? 15.575 -8.102 -21.213 1.00 63.59 197 GLY A O 1
ATOM 1568 N N . LYS A 1 198 ? 17.137 -6.658 -21.929 1.00 63.84 198 LYS A N 1
ATOM 1569 C CA . LYS A 1 198 ? 17.368 -7.318 -23.231 1.00 63.84 198 LYS A CA 1
ATOM 1570 C C . LYS A 1 198 ? 18.039 -8.687 -23.118 1.00 63.84 198 LYS A C 1
ATOM 1572 O O . LYS A 1 198 ? 17.901 -9.494 -24.032 1.00 63.84 198 LYS A O 1
ATOM 1577 N N . LEU A 1 199 ? 18.800 -8.924 -22.049 1.00 56.56 199 LEU A N 1
ATOM 1578 C CA . LEU A 1 199 ? 19.403 -10.229 -21.767 1.00 56.56 199 LEU A CA 1
ATOM 1579 C C . LEU A 1 199 ? 18.406 -11.188 -21.097 1.00 56.56 199 LEU A C 1
ATOM 1581 O O . LEU A 1 199 ? 18.624 -12.399 -21.110 1.00 56.56 199 LEU A O 1
ATOM 1585 N N . SER A 1 200 ? 17.311 -10.666 -20.539 1.00 55.06 200 SER A N 1
ATOM 1586 C CA . SER A 1 200 ? 16.206 -11.468 -20.026 1.00 55.06 200 SER A CA 1
ATOM 1587 C C . SER A 1 200 ? 15.239 -11.846 -21.151 1.00 55.06 200 SER A C 1
ATOM 1589 O O . SER A 1 200 ? 15.021 -11.088 -22.095 1.00 55.06 200 SER A O 1
ATOM 1591 N N . LYS A 1 201 ? 14.616 -13.025 -21.052 1.00 53.22 201 LYS A N 1
ATOM 1592 C CA . LYS A 1 201 ? 13.598 -13.481 -22.018 1.00 53.22 201 LYS A CA 1
ATOM 1593 C C . LYS A 1 201 ? 12.288 -12.675 -21.945 1.00 53.22 201 LYS A C 1
ATOM 1595 O O . LYS A 1 201 ? 11.419 -12.872 -22.785 1.00 53.22 201 LYS A O 1
ATOM 1600 N N . ASP A 1 202 ? 12.169 -11.762 -20.982 1.00 55.75 202 ASP A N 1
ATOM 1601 C CA . ASP A 1 202 ? 10.916 -11.133 -20.552 1.00 55.75 202 ASP A CA 1
ATOM 1602 C C . ASP A 1 202 ? 10.888 -9.606 -20.797 1.00 55.75 202 ASP A C 1
ATOM 1604 O O . ASP A 1 202 ? 10.657 -8.778 -19.916 1.00 55.75 202 ASP A O 1
ATOM 1608 N N . ASN A 1 203 ? 11.222 -9.206 -22.025 1.00 55.81 203 ASN A N 1
ATOM 1609 C CA . ASN A 1 203 ? 11.600 -7.833 -22.389 1.00 55.81 203 ASN A CA 1
ATOM 1610 C C . ASN A 1 203 ? 10.470 -6.781 -22.212 1.00 55.81 203 ASN A C 1
ATOM 1612 O O . ASN A 1 203 ? 10.748 -5.596 -22.023 1.00 55.81 203 ASN A O 1
ATOM 1616 N N . SER A 1 204 ? 9.192 -7.185 -22.259 1.00 55.38 204 SER A N 1
ATOM 1617 C CA . SER A 1 204 ? 8.032 -6.283 -22.100 1.00 55.38 204 SER A CA 1
ATOM 1618 C C . SER A 1 204 ? 7.893 -5.740 -20.679 1.00 55.38 204 SER A C 1
ATOM 1620 O O . SER A 1 204 ? 7.567 -4.568 -20.480 1.00 55.38 204 SER A O 1
ATOM 1622 N N . SER A 1 205 ? 8.199 -6.570 -19.690 1.00 56.16 205 SER A N 1
ATOM 1623 C CA . SER A 1 205 ? 8.007 -6.276 -18.271 1.00 56.16 205 SER A CA 1
ATOM 1624 C C . SER A 1 205 ? 9.072 -5.301 -17.753 1.00 56.16 205 SER A C 1
ATOM 1626 O O . SER A 1 205 ? 8.765 -4.355 -17.024 1.00 56.16 205 SER A O 1
ATOM 1628 N N . TYR A 1 206 ? 10.312 -5.436 -18.242 1.00 61.03 206 TYR A N 1
ATOM 1629 C CA . TYR A 1 206 ? 11.395 -4.473 -17.990 1.00 61.03 206 TYR A CA 1
ATOM 1630 C C . TYR A 1 206 ? 11.163 -3.112 -18.654 1.00 61.03 206 TYR A C 1
ATOM 1632 O O . TYR A 1 206 ? 11.691 -2.108 -18.179 1.00 61.03 206 TYR A O 1
ATOM 1640 N N . ALA A 1 207 ? 10.387 -3.052 -19.741 1.00 66.25 207 ALA A N 1
ATOM 1641 C CA . ALA A 1 207 ? 10.042 -1.792 -20.395 1.00 66.25 207 ALA A CA 1
ATOM 1642 C C . ALA A 1 207 ? 8.910 -1.044 -19.669 1.00 66.25 207 ALA A C 1
ATOM 1644 O O . ALA A 1 207 ? 8.887 0.189 -19.676 1.00 66.25 207 ALA A O 1
ATOM 1645 N N . TRP A 1 208 ? 7.994 -1.771 -19.017 1.00 74.06 208 TRP A N 1
ATOM 1646 C CA . TRP A 1 208 ? 6.880 -1.172 -18.282 1.00 74.06 208 TRP A CA 1
ATOM 1647 C C . TRP A 1 208 ? 7.335 -0.416 -17.032 1.00 74.06 208 TRP A C 1
ATOM 1649 O O . TRP A 1 208 ? 6.875 0.700 -16.793 1.00 74.06 208 TRP A O 1
ATOM 1659 N N . LEU A 1 209 ? 8.264 -0.977 -16.251 1.00 75.31 209 LEU A N 1
ATOM 1660 C CA . LEU A 1 209 ? 8.672 -0.386 -14.974 1.00 75.31 209 LEU A CA 1
ATOM 1661 C C . LEU A 1 209 ? 9.198 1.064 -15.119 1.00 75.31 209 LEU A C 1
ATOM 1663 O O . LEU A 1 209 ? 8.633 1.946 -14.467 1.00 75.31 209 LEU A O 1
ATOM 1667 N N . PRO A 1 210 ? 10.174 1.379 -15.998 1.00 73.12 210 PRO A N 1
ATOM 1668 C CA . PRO A 1 210 ? 10.628 2.757 -16.200 1.00 73.12 210 PRO A CA 1
ATOM 1669 C C . PRO A 1 210 ? 9.539 3.686 -16.746 1.00 73.12 210 PRO A C 1
ATOM 1671 O O . PRO A 1 210 ? 9.461 4.843 -16.336 1.00 73.12 210 PRO A O 1
ATOM 1674 N N . GLU A 1 211 ? 8.683 3.206 -17.657 1.00 78.00 211 GLU A N 1
ATOM 1675 C CA . GLU A 1 211 ? 7.631 4.044 -18.247 1.00 78.00 211 GLU A CA 1
ATOM 1676 C C . GLU A 1 211 ? 6.514 4.349 -17.237 1.00 78.00 211 GLU A C 1
ATOM 1678 O O . GLU A 1 211 ? 6.038 5.485 -17.177 1.00 78.00 211 GLU A O 1
ATOM 1683 N N . SER A 1 212 ? 6.135 3.375 -16.403 1.00 82.12 212 SER A N 1
ATOM 1684 C CA . SER A 1 212 ? 5.175 3.571 -15.310 1.00 82.12 212 SER A CA 1
ATOM 1685 C C . SER A 1 212 ? 5.699 4.589 -14.293 1.00 82.12 212 SER A C 1
ATOM 1687 O O . SER A 1 212 ? 4.983 5.530 -13.961 1.00 82.12 212 SER A O 1
ATOM 1689 N N . LEU A 1 213 ? 6.976 4.499 -13.897 1.00 83.31 213 LEU A N 1
ATOM 1690 C CA . LEU A 1 213 ? 7.611 5.459 -12.990 1.00 83.31 213 LEU A CA 1
ATOM 1691 C C . LEU A 1 213 ? 7.699 6.867 -13.594 1.00 83.31 213 LEU A C 1
ATOM 1693 O O . LEU A 1 213 ? 7.468 7.864 -12.908 1.00 83.31 213 LEU A O 1
ATOM 1697 N N . ARG A 1 214 ? 8.001 6.974 -14.894 1.00 83.56 214 ARG A N 1
ATOM 1698 C CA . ARG A 1 214 ? 8.062 8.266 -15.593 1.00 83.56 214 ARG A CA 1
ATOM 1699 C C . ARG A 1 214 ? 6.712 8.989 -15.561 1.00 83.56 214 ARG A C 1
ATOM 1701 O O . ARG A 1 214 ? 6.679 10.209 -15.391 1.00 83.56 214 ARG A O 1
ATOM 1708 N N . ARG A 1 215 ? 5.621 8.236 -15.733 1.00 85.81 215 ARG A N 1
ATOM 1709 C CA . ARG A 1 215 ? 4.234 8.733 -15.729 1.00 85.81 215 ARG A CA 1
ATOM 1710 C C . ARG A 1 215 ? 3.692 8.987 -14.337 1.00 85.81 215 ARG A C 1
ATOM 1712 O O . ARG A 1 215 ? 2.878 9.891 -14.176 1.00 85.81 215 ARG A O 1
ATOM 1719 N N . TYR A 1 216 ? 4.131 8.201 -13.360 1.00 91.94 216 TYR A N 1
ATOM 1720 C CA . TYR A 1 216 ? 3.684 8.349 -11.989 1.00 91.94 216 TYR A CA 1
ATOM 1721 C C . TYR A 1 216 ? 3.986 9.773 -11.481 1.00 91.94 216 TYR A C 1
ATOM 1723 O O . TYR A 1 216 ? 5.050 10.330 -11.801 1.00 91.94 216 TYR A O 1
ATOM 1731 N N . PRO A 1 217 ? 3.059 10.423 -10.756 1.00 93.56 217 PRO A N 1
ATOM 1732 C CA . PRO A 1 217 ? 3.277 11.764 -10.232 1.00 93.56 217 PRO A CA 1
ATOM 1733 C C . PRO A 1 217 ? 4.475 11.823 -9.280 1.00 93.56 217 PRO A C 1
ATOM 1735 O O . PRO A 1 217 ? 4.931 10.819 -8.742 1.00 93.56 217 PRO A O 1
ATOM 1738 N N . HIS A 1 218 ? 5.011 13.026 -9.074 1.00 95.56 218 HIS A N 1
ATOM 1739 C CA . HIS A 1 218 ? 5.975 13.237 -7.994 1.00 95.56 218 HIS A CA 1
ATOM 1740 C C . HIS A 1 218 ? 5.298 12.966 -6.641 1.00 95.56 218 HIS A C 1
ATOM 1742 O O . HIS A 1 218 ? 4.116 13.262 -6.484 1.00 95.56 218 HIS A O 1
ATOM 1748 N N . GLN A 1 219 ? 6.032 12.459 -5.655 1.00 96.31 219 GLN A N 1
ATOM 1749 C CA . GLN A 1 219 ? 5.495 12.100 -4.340 1.00 96.31 219 GLN A CA 1
ATOM 1750 C C . GLN A 1 219 ? 4.771 13.264 -3.638 1.00 96.31 219 GLN A C 1
ATOM 1752 O O . GLN A 1 219 ? 3.732 13.049 -3.024 1.00 96.31 219 GLN A O 1
ATOM 1757 N N . SER A 1 220 ? 5.217 14.509 -3.815 1.00 97.06 220 SER A N 1
ATOM 1758 C CA . SER A 1 220 ? 4.481 15.687 -3.325 1.00 97.06 220 SER A CA 1
ATOM 1759 C C . SER A 1 220 ? 3.108 15.863 -3.989 1.00 97.06 220 SER A C 1
ATOM 1761 O O . SER A 1 220 ? 2.155 16.253 -3.329 1.00 97.06 220 SER A O 1
ATOM 1763 N N . LYS A 1 221 ? 2.975 15.517 -5.276 1.00 97.81 221 LYS A N 1
ATOM 1764 C CA . LYS A 1 221 ? 1.693 15.558 -5.989 1.00 97.81 221 LYS A CA 1
ATOM 1765 C C . LYS A 1 221 ? 0.762 14.429 -5.545 1.00 97.81 221 LYS A C 1
ATOM 1767 O O . LYS A 1 221 ? -0.441 14.625 -5.473 1.00 97.81 221 LYS A O 1
ATOM 1772 N N . VAL A 1 222 ? 1.311 13.261 -5.212 1.00 98.19 222 VAL A N 1
ATOM 1773 C CA . VAL A 1 222 ? 0.528 12.167 -4.612 1.00 98.19 222 VAL A CA 1
ATOM 1774 C C . VAL A 1 222 ? -0.003 12.581 -3.236 1.00 98.19 222 VAL A C 1
ATOM 1776 O O . VAL A 1 222 ? -1.154 12.299 -2.925 1.00 98.19 222 VAL A O 1
ATOM 1779 N N . LEU A 1 223 ? 0.778 13.325 -2.444 1.00 98.56 223 LEU A N 1
ATOM 1780 C CA . LEU A 1 223 ? 0.290 13.916 -1.195 1.00 98.56 223 LEU A CA 1
ATOM 1781 C C . LEU A 1 223 ? -0.875 14.892 -1.433 1.00 98.56 223 LEU A C 1
ATOM 1783 O O . LEU A 1 223 ? -1.839 14.884 -0.673 1.00 98.56 223 LEU A O 1
ATOM 1787 N N . GLU A 1 224 ? -0.833 15.699 -2.496 1.00 98.50 224 GLU A N 1
ATOM 1788 C CA . GLU A 1 224 ? -1.981 16.538 -2.871 1.00 98.50 224 GLU A CA 1
ATOM 1789 C C . GLU A 1 224 ? -3.240 15.701 -3.143 1.00 98.50 224 GLU A C 1
ATOM 1791 O O . GLU A 1 224 ? -4.313 16.104 -2.712 1.00 98.50 224 GLU A O 1
ATOM 1796 N N . TYR A 1 225 ? -3.124 14.519 -3.762 1.00 98.62 225 TYR A N 1
ATOM 1797 C CA . TYR A 1 225 ? -4.273 13.623 -3.954 1.00 98.62 225 TYR A CA 1
ATOM 1798 C C . TYR A 1 225 ? -4.821 13.065 -2.640 1.00 98.62 225 TYR A C 1
ATOM 1800 O O . TYR A 1 225 ? -6.034 12.964 -2.491 1.00 98.62 225 TYR A O 1
ATOM 1808 N N . PHE A 1 226 ? -3.962 12.749 -1.665 1.00 98.69 226 PHE A N 1
ATOM 1809 C CA . PHE A 1 226 ? -4.433 12.385 -0.324 1.00 98.69 226 PHE A CA 1
ATOM 1810 C C . PHE A 1 226 ? -5.256 13.526 0.302 1.00 98.69 226 PHE A C 1
ATOM 1812 O O . PHE A 1 226 ? -6.336 13.287 0.840 1.00 98.69 226 PHE A O 1
ATOM 1819 N N . ASN A 1 227 ? -4.782 14.769 0.184 1.00 98.25 227 ASN A N 1
ATOM 1820 C CA . ASN A 1 227 ? -5.510 15.937 0.684 1.00 98.25 227 ASN A CA 1
ATOM 1821 C C . ASN A 1 227 ? -6.828 16.170 -0.075 1.00 98.25 227 ASN A C 1
ATOM 1823 O O . ASN A 1 227 ? -7.839 16.480 0.544 1.00 98.25 227 ASN A O 1
ATOM 1827 N N . GLU A 1 228 ? -6.839 15.989 -1.398 1.00 98.19 228 GLU A N 1
ATOM 1828 C CA . GLU A 1 228 ? -8.025 16.146 -2.253 1.00 98.19 228 GLU A CA 1
ATOM 1829 C C . GLU A 1 228 ? -9.124 15.127 -1.918 1.00 98.19 228 GLU A C 1
ATOM 1831 O O . GLU A 1 228 ? -10.293 15.487 -1.808 1.00 98.19 228 GLU A O 1
ATOM 1836 N N . VAL A 1 229 ? -8.744 13.870 -1.670 1.00 98.31 229 VAL A N 1
ATOM 1837 C CA . VAL A 1 229 ? -9.650 12.810 -1.185 1.00 98.31 229 VAL A CA 1
ATOM 1838 C C . VAL A 1 229 ? -10.142 13.092 0.248 1.00 98.31 229 VAL A C 1
ATOM 1840 O O . VAL A 1 229 ? -11.140 12.529 0.714 1.00 98.31 229 VAL A O 1
ATOM 1843 N N . GLY A 1 230 ? -9.470 13.998 0.961 1.00 98.25 230 GLY A N 1
ATOM 1844 C CA . GLY A 1 230 ? -9.828 14.455 2.297 1.00 98.25 230 GLY A CA 1
ATOM 1845 C C . GLY A 1 230 ? -9.286 13.562 3.406 1.00 98.25 230 GLY A C 1
ATOM 1846 O O . GLY A 1 230 ? -10.006 13.313 4.371 1.00 98.25 230 GLY A O 1
ATOM 1847 N N . PHE A 1 231 ? -8.085 13.004 3.252 1.00 98.62 231 PHE A N 1
ATOM 1848 C CA . PHE A 1 231 ? -7.355 12.437 4.386 1.00 98.62 231 PHE A CA 1
ATOM 1849 C C . PHE A 1 231 ? -6.842 13.556 5.299 1.00 98.62 231 PHE A C 1
ATOM 1851 O O . PHE A 1 231 ? -6.367 14.589 4.828 1.00 98.62 231 PHE A O 1
ATOM 1858 N N . GLU A 1 232 ? -6.884 13.325 6.604 1.00 98.00 232 GLU A N 1
ATOM 1859 C CA . GLU A 1 232 ? -6.273 14.186 7.609 1.00 98.00 232 GLU A CA 1
ATOM 1860 C C . GLU A 1 232 ? -4.826 13.792 7.887 1.00 98.00 232 GLU A C 1
ATOM 1862 O O . GLU A 1 232 ? -4.405 12.656 7.645 1.00 98.00 232 GLU A O 1
ATOM 1867 N N . ALA A 1 233 ? -4.055 14.758 8.400 1.00 97.12 233 ALA A N 1
ATOM 1868 C CA . ALA A 1 233 ? -2.641 14.596 8.743 1.00 97.12 233 ALA A CA 1
ATOM 1869 C C . ALA A 1 233 ? -1.814 13.920 7.629 1.00 97.12 233 ALA A C 1
ATOM 1871 O O . ALA A 1 233 ? -0.845 13.208 7.909 1.00 97.12 233 ALA A O 1
ATOM 1872 N N . ALA A 1 234 ? -2.208 14.131 6.367 1.00 98.31 234 ALA A N 1
ATOM 1873 C CA . ALA A 1 234 ? -1.577 13.468 5.247 1.00 98.31 234 ALA A CA 1
ATOM 1874 C C . ALA A 1 234 ? -0.117 13.914 5.130 1.00 98.31 234 ALA A C 1
ATOM 1876 O O . ALA A 1 234 ? 0.210 15.102 5.191 1.00 98.31 234 ALA A O 1
ATOM 1877 N N . THR A 1 235 ? 0.781 12.950 4.967 1.00 98.62 235 THR A N 1
ATOM 1878 C CA . THR A 1 235 ? 2.218 13.200 4.840 1.00 98.62 235 THR A CA 1
ATOM 1879 C C . THR A 1 235 ? 2.884 12.103 4.020 1.00 98.62 235 THR A C 1
ATOM 1881 O O . THR A 1 235 ? 2.262 11.091 3.690 1.00 98.62 235 THR A O 1
ATOM 1884 N N . TYR A 1 236 ? 4.158 12.286 3.681 1.00 98.25 236 TYR A N 1
ATOM 1885 C CA . TYR A 1 236 ? 4.962 11.225 3.091 1.00 98.25 236 TYR A CA 1
ATOM 1886 C C . TYR A 1 236 ? 6.398 11.220 3.605 1.00 98.25 236 TYR A C 1
ATOM 1888 O O . TYR A 1 236 ? 6.947 12.242 4.016 1.00 98.25 236 TYR A O 1
ATOM 1896 N N . TYR A 1 237 ? 7.017 10.046 3.539 1.00 97.94 237 TYR A N 1
ATOM 1897 C CA . TYR A 1 237 ? 8.408 9.814 3.901 1.00 97.94 237 TYR A CA 1
ATOM 1898 C C . TYR A 1 237 ? 9.178 9.327 2.684 1.00 97.94 237 TYR A C 1
ATOM 1900 O O . TYR A 1 237 ? 8.779 8.358 2.042 1.00 97.94 237 TYR A O 1
ATOM 1908 N N . GLU A 1 238 ? 10.299 9.974 2.384 1.00 95.69 238 GLU A N 1
ATOM 1909 C CA . GLU A 1 238 ? 11.211 9.537 1.330 1.00 95.69 238 GLU A CA 1
ATOM 1910 C C . GLU A 1 238 ? 12.219 8.537 1.887 1.00 95.69 238 GLU A C 1
ATOM 1912 O O . GLU A 1 238 ? 12.872 8.786 2.901 1.00 95.69 238 GLU A O 1
ATOM 1917 N N . LEU A 1 239 ? 12.371 7.406 1.202 1.00 93.00 239 LEU A N 1
ATOM 1918 C CA . LEU A 1 239 ? 13.311 6.355 1.570 1.00 93.00 239 LEU A CA 1
ATOM 1919 C C . LEU A 1 239 ? 14.406 6.232 0.510 1.00 93.00 239 LEU A C 1
ATOM 1921 O O . LEU A 1 239 ? 14.190 6.488 -0.677 1.00 93.00 239 LEU A O 1
ATOM 1925 N N . THR A 1 240 ? 15.601 5.838 0.954 1.00 90.12 240 THR A N 1
ATOM 1926 C CA . THR A 1 240 ? 16.743 5.516 0.079 1.00 90.12 240 THR A CA 1
ATOM 1927 C C . THR A 1 240 ? 17.040 6.632 -0.938 1.00 90.12 240 THR A C 1
ATOM 1929 O O . THR A 1 240 ? 17.130 6.397 -2.136 1.00 90.12 240 THR A O 1
ATOM 1932 N N . GLY A 1 241 ? 17.141 7.884 -0.479 1.00 84.50 241 GLY A N 1
ATOM 1933 C CA . GLY A 1 241 ? 17.427 9.031 -1.357 1.00 84.50 241 GLY A CA 1
ATOM 1934 C C . GLY A 1 241 ? 16.262 9.465 -2.262 1.00 84.50 241 GLY A C 1
ATOM 1935 O O . GLY A 1 241 ? 16.489 10.167 -3.251 1.00 84.50 241 GLY A O 1
ATOM 1936 N N . GLY A 1 242 ? 15.031 9.049 -1.941 1.00 87.75 242 GLY A N 1
ATOM 1937 C CA . GLY A 1 242 ? 13.798 9.480 -2.610 1.00 87.75 242 GLY A CA 1
ATOM 1938 C C . GLY A 1 242 ? 13.364 8.609 -3.788 1.00 87.75 242 GLY A C 1
ATOM 1939 O O . GLY A 1 242 ? 12.519 9.026 -4.571 1.00 87.75 242 GLY A O 1
ATOM 1940 N N . ILE A 1 243 ? 13.928 7.407 -3.942 1.00 88.25 243 ILE A N 1
ATOM 1941 C CA . ILE A 1 243 ? 13.486 6.453 -4.983 1.00 88.25 243 ILE A CA 1
ATOM 1942 C C . ILE A 1 243 ? 12.207 5.716 -4.598 1.00 88.25 243 ILE A C 1
ATOM 1944 O O . ILE A 1 243 ? 11.593 5.065 -5.437 1.00 88.25 243 ILE A O 1
ATOM 1948 N N . VAL A 1 244 ? 11.817 5.821 -3.330 1.00 93.12 244 VAL A N 1
ATOM 1949 C CA . VAL A 1 244 ? 10.588 5.280 -2.763 1.00 93.12 244 VAL A CA 1
ATOM 1950 C C . VAL A 1 244 ? 9.984 6.325 -1.838 1.00 93.12 244 VAL A C 1
ATOM 1952 O O . VAL A 1 244 ? 10.712 7.023 -1.127 1.00 93.12 244 VAL A O 1
ATOM 1955 N N . ALA A 1 245 ? 8.659 6.409 -1.841 1.00 97.00 245 ALA A N 1
ATOM 1956 C CA . ALA A 1 245 ? 7.896 7.199 -0.894 1.00 97.00 245 ALA A CA 1
ATOM 1957 C C . ALA A 1 245 ? 6.855 6.326 -0.188 1.00 97.00 245 ALA A C 1
ATOM 1959 O O . ALA A 1 245 ? 6.244 5.446 -0.796 1.00 97.00 245 ALA A O 1
ATOM 1960 N N . VAL A 1 246 ? 6.671 6.589 1.104 1.00 98.62 246 VAL A N 1
ATOM 1961 C CA . VAL A 1 246 ? 5.576 6.047 1.910 1.00 98.62 246 VAL A CA 1
ATOM 1962 C C . VAL A 1 246 ? 4.651 7.196 2.263 1.00 98.62 246 VAL A C 1
ATOM 1964 O O . VAL A 1 246 ? 5.038 8.061 3.046 1.00 98.62 246 VAL A O 1
ATOM 1967 N N . HIS A 1 247 ? 3.454 7.205 1.687 1.00 98.75 247 HIS A N 1
ATOM 1968 C CA . HIS A 1 247 ? 2.393 8.152 2.018 1.00 98.75 247 HIS A CA 1
ATOM 1969 C C . HIS A 1 247 ? 1.514 7.586 3.117 1.00 98.75 247 HIS A C 1
ATOM 1971 O O . HIS A 1 247 ? 1.247 6.386 3.148 1.00 98.75 247 HIS A O 1
ATOM 1977 N N . VAL A 1 248 ? 1.069 8.462 4.007 1.00 98.81 248 VAL A N 1
ATOM 1978 C CA . VAL A 1 248 ? 0.196 8.135 5.131 1.00 98.81 248 VAL A CA 1
ATOM 1979 C C . VAL A 1 248 ? -0.917 9.167 5.162 1.00 98.81 248 VAL A C 1
ATOM 1981 O O . VAL A 1 248 ? -0.635 10.359 5.052 1.00 98.81 248 VAL A O 1
ATOM 1984 N N . GLY A 1 249 ? -2.154 8.719 5.339 1.00 98.62 249 GLY A N 1
ATOM 1985 C CA . GLY A 1 249 ? -3.309 9.568 5.610 1.00 98.62 249 GLY A CA 1
ATOM 1986 C C . GLY A 1 249 ? -4.190 8.951 6.688 1.00 98.62 249 GLY A C 1
ATOM 1987 O O . GLY A 1 249 ? -4.267 7.727 6.798 1.00 98.62 249 GLY A O 1
ATOM 1988 N N . ILE A 1 250 ? -4.836 9.797 7.486 1.00 98.75 250 ILE A N 1
ATOM 1989 C CA . ILE A 1 250 ? -5.809 9.388 8.503 1.00 98.75 250 ILE A CA 1
ATOM 1990 C C . ILE A 1 250 ? -7.209 9.646 7.948 1.00 98.75 250 ILE A C 1
ATOM 1992 O O . ILE A 1 250 ? -7.464 10.698 7.360 1.00 98.75 250 ILE A O 1
ATOM 1996 N N . VAL A 1 251 ? -8.113 8.679 8.077 1.00 98.62 251 VAL A N 1
ATOM 1997 C CA . VAL A 1 251 ? -9.526 8.900 7.757 1.00 98.62 251 VAL A CA 1
ATOM 1998 C C . VAL A 1 251 ? -10.106 9.851 8.814 1.00 98.62 251 VAL A C 1
ATOM 2000 O O . VAL A 1 251 ? -9.952 9.552 9.997 1.00 98.62 251 VAL A O 1
ATOM 2003 N N . PRO A 1 252 ? -10.740 10.978 8.431 1.00 97.19 252 PRO A N 1
ATOM 2004 C CA . PRO A 1 252 ? -11.278 11.948 9.385 1.00 97.19 252 PRO A CA 1
ATOM 2005 C C . PRO A 1 252 ? -12.187 11.304 10.433 1.00 97.19 252 PRO A C 1
ATOM 2007 O O . PRO A 1 252 ? -12.974 10.415 10.096 1.00 97.19 252 PRO A O 1
ATOM 2010 N N . GLU A 1 253 ? -12.099 11.777 11.675 1.00 90.75 253 GLU A N 1
ATOM 2011 C CA . GLU A 1 253 ? -13.114 11.504 12.696 1.00 90.75 253 GLU A CA 1
ATOM 2012 C C . GLU A 1 253 ? -14.442 12.151 12.257 1.00 90.75 253 GLU A C 1
ATOM 2014 O O . GLU A 1 253 ? -14.443 13.252 11.698 1.00 90.75 253 GLU A O 1
ATOM 2019 N N . ALA A 1 254 ? -15.559 11.441 12.436 1.00 74.38 254 ALA A N 1
ATOM 2020 C CA . ALA A 1 254 ? -16.891 11.920 12.045 1.00 74.38 254 ALA A CA 1
ATOM 2021 C C . ALA A 1 254 ? -17.387 13.098 12.903 1.00 74.38 254 ALA A C 1
ATOM 2023 O O . ALA A 1 254 ? -17.071 13.132 14.115 1.00 74.38 254 ALA A O 1
#

Sequence (254 aa):
MRVKKDMDGNTTRQSLQFTNHAEKEVFVQGVFSHIAKHYDLMNSLLSFHQDAYWRRFAVEKLTLEPDMRLLDVACGTGMLTKEALRQVPSLHIEALDFSPEMLAQGEVRLHEAGLLDRVNLVEGDAMNLPYEANSFDCAMSAFALRNVPDIIKTLSEMKRVVKPGGRVVTLELAKPTALGFKQLYYLYFEKILPVLGKLSKDNSSYAWLPESLRRYPHQSKVLEYFNEVGFEAATYYELTGGIVAVHVGIVPEA

Organism: NCBI:txid103891

Secondary structure (DSSP, 8-state):
---PPPTT----------SSHHHHHHHHHHHHHHHTTTHHHHHHHHTTTTHHHHHHHHHHTT---TT-EEEEET-TTSHHHHHHHHH-TT-EEEEEES-HHHHHHHHHHHHHTT-GGGEEEEE-BTTB-SS-TT-EEEEEEES-TTTSS-HHHHHHHHHHHEEEEEEEEEEEE----STTHHHHHHHIIIIIHHHHHHHSS-HHHHHHHHHHHHHSPPHHHHHHHHHHHT-EEEEEEEEGGGTEEEEEEEPPP-

Nearest PDB structures (foldseek):
  4obx-assembly2_C  TM=9.062E-01  e=1.517E-21  Saccharomyces cerevisiae S288C
  6uvq-assembly1_A  TM=8.380E-01  e=3.491E-14  Actinomadura melliaura
  4pne-assembly3_A  TM=7.795E-01  e=6.410E-14  Saccharopolyspora spinosa
  3bus-assembly2_B  TM=6.555E-01  e=4.731E-14  Lentzea aerocolonigenes
  2o57-assembly2_D  TM=5.996E-01  e=8.741E-13  Galdieria sulphuraria

pLDDT: mean 85.15, std 17.91, range [28.25, 98.94]

Radius of gyration: 18.37 Å; Cα contacts (8 Å, |Δi|>4): 428; chains: 1; bounding box: 43×39×61 Å

InterPro domains:
  IPR004033 UbiE/COQ5 methyltransferase [MF_01813] (19-251)
  IPR004033 UbiE/COQ5 methyltransferase [PS51608] (23-251)
  IPR004033 UbiE/COQ5 methyltransferase [TIGR01934] (28-249)
  IPR023576 UbiE/COQ5 methyltransferase, conserved site [PS01183] (39-54)
  IPR029063 S-adenosyl-L-methionine-dependent methyltransferase superfamily [G3DSA:3.40.50.150] (34-251)
  IPR029063 S-adenosyl-L-methionine-dependent methyltransferase superfamily [SSF53335] (28-243)

Solvent-accessible surface area (backbone atoms only — not comparable to full-atom values): 13862 Å² total; per-residue (Å²): 140,84,90,78,79,58,99,80,75,59,87,67,88,73,75,90,78,66,95,50,54,69,61,43,50,58,51,52,48,57,48,48,64,72,36,51,92,52,44,66,64,50,49,33,62,76,46,72,56,45,55,62,57,52,46,50,56,43,50,63,72,52,68,79,58,81,64,37,37,36,35,30,43,43,30,44,53,31,65,58,58,51,50,45,40,71,77,42,74,58,35,38,33,44,34,27,20,74,46,71,56,24,43,56,49,14,50,54,51,31,48,77,68,73,44,43,96,40,47,49,81,41,83,43,46,61,68,60,58,98,61,59,68,51,70,19,50,26,34,36,33,55,72,38,68,62,71,48,80,49,55,61,51,25,53,41,38,54,47,45,27,24,21,61,67,16,30,41,34,40,34,35,79,33,63,47,70,39,84,69,55,37,61,54,51,50,46,42,60,72,58,47,47,58,53,56,24,68,74,41,96,58,49,68,57,58,55,44,55,62,54,35,57,70,68,37,67,51,59,71,55,52,47,50,44,41,48,73,69,53,32,37,88,54,45,71,45,72,39,87,60,19,46,28,31,34,37,39,28,26,30,52,70,131